Protein AF-A0A9W9SHW9-F1 (afdb_monomer)

Sequence (195 aa):
MNAAASGALESGLKQLRIDHRIGSHELTPIALTAFREVLIHLRCDASWWETARMAAWQLWKNRRESMGAATLNEFLGALADIETTASESLESGLVWDRILAVVDHHLENRRSMPSPIKKTFAIYLQIEFVPTAQSRFHQTLTIITLSASSTIRDSAEYHTLSRDSVLYLANIPFRARSSKPRDGGIISETTPGSH

Structure (mmCIF, N/CA/C/O backbone):
data_AF-A0A9W9SHW9-F1
#
_entry.id   AF-A0A9W9SHW9-F1
#
loop_
_atom_site.group_PDB
_atom_site.id
_atom_site.type_symbol
_atom_site.label_atom_id
_atom_site.label_alt_id
_atom_site.label_comp_id
_atom_site.label_asym_id
_atom_site.label_entity_id
_atom_site.label_seq_id
_atom_site.pdbx_PDB_ins_code
_atom_site.Cartn_x
_atom_site.Cartn_y
_atom_site.Cartn_z
_atom_site.occupancy
_atom_site.B_iso_or_equiv
_atom_site.auth_seq_id
_atom_site.auth_comp_id
_atom_site.auth_asym_id
_atom_site.auth_atom_id
_atom_site.pdbx_PDB_model_num
ATOM 1 N N . MET A 1 1 ? 2.587 4.950 -19.967 1.00 68.06 1 MET A N 1
ATOM 2 C CA . MET A 1 1 ? 1.626 3.929 -19.486 1.00 68.06 1 MET A CA 1
ATOM 3 C C . MET A 1 1 ? 1.127 3.047 -20.624 1.00 68.06 1 MET A C 1
ATOM 5 O O . MET A 1 1 ? 0.494 3.545 -21.549 1.00 68.06 1 MET A O 1
ATOM 9 N N . ASN A 1 2 ? 1.408 1.744 -20.561 1.00 84.31 2 ASN A N 1
ATOM 10 C CA . ASN A 1 2 ? 0.915 0.758 -21.530 1.00 84.31 2 ASN A CA 1
ATOM 11 C C . ASN A 1 2 ? -0.517 0.272 -21.204 1.00 84.31 2 ASN A C 1
ATOM 13 O O . ASN A 1 2 ? -1.056 0.543 -20.128 1.00 84.31 2 ASN A O 1
ATOM 17 N N . ALA A 1 3 ? -1.140 -0.454 -22.141 1.00 83.81 3 ALA A N 1
ATOM 18 C CA . ALA A 1 3 ? -2.525 -0.921 -22.010 1.00 83.81 3 ALA A CA 1
ATOM 19 C C . ALA A 1 3 ? -2.742 -1.858 -20.805 1.00 83.81 3 ALA A C 1
ATOM 21 O O . ALA A 1 3 ? -3.781 -1.785 -20.152 1.00 83.81 3 ALA A O 1
ATOM 22 N N . ALA A 1 4 ? -1.750 -2.691 -20.473 1.00 83.31 4 ALA A N 1
ATOM 23 C CA . ALA A 1 4 ? -1.826 -3.618 -19.345 1.00 83.31 4 ALA A CA 1
ATOM 24 C C . ALA A 1 4 ? -1.803 -2.885 -17.990 1.00 83.31 4 ALA A C 1
ATOM 26 O O . ALA A 1 4 ? -2.664 -3.127 -17.147 1.00 83.31 4 ALA A O 1
ATOM 27 N N . ALA A 1 5 ? -0.903 -1.912 -17.814 1.00 82.06 5 ALA A N 1
ATOM 28 C CA . ALA A 1 5 ? -0.856 -1.049 -16.633 1.00 82.06 5 ALA A CA 1
ATOM 29 C C . ALA A 1 5 ? -2.144 -0.222 -16.478 1.00 82.06 5 ALA A C 1
ATOM 31 O O . ALA A 1 5 ? -2.652 -0.062 -15.369 1.00 82.06 5 ALA A O 1
ATOM 32 N N . SER A 1 6 ? -2.716 0.254 -17.591 1.00 83.50 6 SER A N 1
ATOM 33 C CA . SER A 1 6 ? -4.008 0.948 -17.583 1.00 83.50 6 SER A CA 1
ATOM 34 C C . SER A 1 6 ? -5.154 0.042 -17.138 1.00 83.50 6 SER A C 1
ATOM 36 O O . SER A 1 6 ? -5.970 0.458 -16.317 1.00 83.50 6 SER A O 1
ATOM 38 N N . GLY A 1 7 ? -5.199 -1.198 -17.633 1.00 86.50 7 GLY A N 1
ATOM 39 C CA . GLY A 1 7 ? -6.197 -2.185 -17.220 1.00 86.50 7 GLY A CA 1
ATOM 40 C C . GLY A 1 7 ? -6.080 -2.553 -15.739 1.00 86.50 7 GLY A C 1
ATOM 41 O O . GLY A 1 7 ? -7.094 -2.624 -15.041 1.00 86.50 7 GLY A O 1
ATOM 42 N N . ALA A 1 8 ? -4.853 -2.712 -15.234 1.00 86.56 8 ALA A N 1
ATOM 43 C CA . ALA A 1 8 ? -4.591 -2.958 -13.817 1.00 86.56 8 ALA A CA 1
ATOM 44 C C . ALA A 1 8 ? -5.070 -1.790 -12.937 1.00 86.56 8 ALA A C 1
ATOM 46 O O . ALA A 1 8 ? -5.778 -2.008 -11.951 1.00 86.56 8 ALA A O 1
ATOM 47 N N . LEU A 1 9 ? -4.770 -0.546 -13.333 1.00 86.12 9 LEU A N 1
ATOM 48 C CA . LEU A 1 9 ? -5.226 0.650 -12.623 1.00 86.12 9 LEU A CA 1
ATOM 49 C C . LEU A 1 9 ? -6.757 0.756 -12.618 1.00 86.12 9 LEU A C 1
ATOM 51 O O . LEU A 1 9 ? -7.355 1.007 -11.572 1.00 86.12 9 LEU A O 1
ATOM 55 N N . GLU A 1 10 ? -7.406 0.538 -13.763 1.00 86.56 10 GLU A N 1
ATOM 56 C CA . GLU A 1 10 ? -8.865 0.600 -13.873 1.00 86.56 10 GLU A CA 1
ATOM 57 C C . GLU A 1 10 ? -9.548 -0.482 -13.022 1.00 86.56 10 GLU A C 1
ATOM 59 O O . GLU A 1 10 ? -10.530 -0.204 -12.329 1.00 86.56 10 GLU A O 1
ATOM 64 N N . SER A 1 11 ? -9.012 -1.706 -13.030 1.00 85.62 11 SER A N 1
ATOM 65 C CA . SER A 1 11 ? -9.482 -2.805 -12.180 1.00 85.62 11 SER A CA 1
ATOM 66 C C . SER A 1 11 ? -9.345 -2.460 -10.697 1.00 85.62 11 SER A C 1
ATOM 68 O O . SER A 1 11 ? -10.313 -2.577 -9.940 1.00 85.62 11 SER A O 1
ATOM 70 N N . GLY A 1 12 ? -8.183 -1.932 -10.299 1.00 82.75 12 GLY A N 1
ATOM 71 C CA . GLY A 1 12 ? -7.937 -1.431 -8.953 1.00 82.75 12 GLY A CA 1
ATOM 72 C C . GLY A 1 12 ? -8.978 -0.398 -8.541 1.00 82.75 12 GLY A C 1
ATOM 73 O O . GLY A 1 12 ? -9.685 -0.595 -7.557 1.00 82.75 12 GLY A O 1
ATOM 74 N N . LEU A 1 13 ? -9.158 0.658 -9.339 1.00 84.06 13 LEU A N 1
ATOM 75 C CA . LEU A 1 13 ? -10.141 1.717 -9.089 1.00 84.06 13 LEU A CA 1
ATOM 76 C C . LEU A 1 13 ? -11.583 1.191 -9.001 1.00 84.06 13 LEU A C 1
ATOM 78 O O . LEU A 1 13 ? -12.363 1.677 -8.181 1.00 84.06 13 LEU A O 1
ATOM 82 N N . LYS A 1 14 ? -11.950 0.178 -9.795 1.00 83.50 14 LYS A N 1
ATOM 83 C CA . LYS A 1 14 ? -13.255 -0.490 -9.678 1.00 83.50 14 LYS A CA 1
ATOM 84 C C . LYS A 1 14 ? -13.398 -1.195 -8.331 1.00 83.50 14 LYS A C 1
ATOM 86 O O . LYS A 1 14 ? -14.395 -0.958 -7.651 1.00 83.50 14 LYS A O 1
ATOM 91 N N . GLN A 1 15 ? -12.406 -1.977 -7.901 1.00 78.81 15 GLN A N 1
ATOM 92 C CA . GLN A 1 15 ? -12.412 -2.604 -6.570 1.00 78.81 15 GLN A CA 1
ATOM 93 C C . GLN A 1 15 ? -12.486 -1.554 -5.458 1.00 78.81 15 GLN A C 1
ATOM 95 O O . GLN A 1 15 ? -13.228 -1.710 -4.491 1.00 78.81 15 GLN A O 1
ATOM 100 N N . LEU A 1 16 ? -11.787 -0.430 -5.638 1.00 75.62 16 LEU A N 1
ATOM 101 C CA . LEU A 1 16 ? -11.809 0.690 -4.707 1.00 75.62 16 LEU A CA 1
ATOM 102 C C . LEU A 1 16 ? -13.188 1.351 -4.572 1.00 75.62 16 LEU A C 1
ATOM 104 O O . LEU A 1 16 ? -13.468 1.942 -3.528 1.00 75.62 16 LEU A O 1
ATOM 108 N N . ARG A 1 17 ? -14.024 1.262 -5.611 1.00 74.00 17 ARG A N 1
ATOM 109 C CA . ARG A 1 17 ? -15.348 1.892 -5.696 1.00 74.00 17 ARG A CA 1
ATOM 110 C C . ARG A 1 17 ? -16.485 0.986 -5.221 1.00 74.00 17 ARG A C 1
ATOM 112 O O . ARG A 1 17 ? -17.530 1.499 -4.824 1.00 74.00 17 ARG A O 1
ATOM 119 N N . ILE A 1 18 ? -16.302 -0.334 -5.288 1.00 61.94 18 ILE A N 1
ATOM 120 C CA . ILE A 1 18 ? -17.380 -1.307 -5.056 1.00 61.94 18 ILE A CA 1
ATOM 121 C C . ILE A 1 18 ? -17.793 -1.398 -3.584 1.00 61.94 18 ILE A C 1
ATOM 123 O O . ILE A 1 18 ? -18.940 -1.754 -3.324 1.00 61.94 18 ILE A O 1
ATOM 127 N N . ASP A 1 19 ? -16.967 -0.979 -2.622 1.00 53.12 19 ASP A N 1
ATOM 128 C CA . ASP A 1 19 ? -17.304 -1.219 -1.221 1.00 53.12 19 ASP A CA 1
ATOM 129 C C . ASP A 1 19 ? -17.604 0.037 -0.392 1.00 53.12 19 ASP A C 1
ATOM 131 O O . ASP A 1 19 ? -16.729 0.790 0.031 1.00 53.12 19 ASP A O 1
ATOM 135 N N . HIS A 1 20 ? -18.898 0.252 -0.144 1.00 52.66 20 HIS A N 1
ATOM 136 C CA . HIS A 1 20 ? -19.413 1.280 0.764 1.00 52.66 20 HIS A CA 1
ATOM 137 C C . HIS A 1 20 ? -19.342 0.862 2.246 1.00 52.66 20 HIS A C 1
ATOM 139 O O . HIS A 1 20 ? -19.686 1.675 3.109 1.00 52.66 20 HIS A O 1
ATOM 145 N N . ARG A 1 21 ? -18.933 -0.381 2.547 1.00 51.16 21 ARG A N 1
ATOM 146 C CA . ARG A 1 21 ? -18.935 -0.965 3.900 1.00 51.16 21 ARG A CA 1
ATOM 147 C C . ARG A 1 21 ? -17.536 -1.225 4.470 1.00 51.16 21 ARG A C 1
ATOM 149 O O . ARG A 1 21 ? -17.433 -1.470 5.669 1.00 51.16 21 ARG A O 1
ATOM 156 N N . ILE A 1 22 ? -16.490 -1.149 3.648 1.00 56.88 22 ILE A N 1
ATOM 157 C CA . ILE A 1 22 ? -15.099 -1.418 4.035 1.00 56.88 22 ILE A CA 1
ATOM 158 C C . ILE A 1 22 ? -14.440 -0.153 4.614 1.00 56.88 22 ILE A C 1
ATOM 160 O O . ILE A 1 22 ? -14.427 0.911 3.990 1.00 56.88 22 ILE A O 1
ATOM 164 N N . GLY A 1 23 ? -13.899 -0.261 5.831 1.00 57.91 23 GLY A N 1
ATOM 165 C CA . GLY A 1 23 ? -13.202 0.827 6.527 1.00 57.91 23 GLY A CA 1
ATOM 166 C C . GLY A 1 23 ? -11.804 1.124 5.962 1.00 57.91 23 GLY A C 1
ATOM 167 O O . GLY A 1 23 ? -11.213 0.317 5.249 1.00 57.91 23 GLY A O 1
ATOM 168 N N . SER A 1 24 ? -11.226 2.276 6.322 1.00 56.88 24 SER A N 1
ATOM 169 C CA . SER A 1 24 ? -9.921 2.770 5.825 1.00 56.88 24 SER A CA 1
ATOM 170 C C . SER A 1 24 ? -8.759 1.769 5.940 1.00 56.88 24 SER A C 1
ATOM 172 O O . SER A 1 24 ? -7.854 1.757 5.097 1.00 56.88 24 SER A O 1
ATOM 174 N N . HIS A 1 25 ? -8.796 0.911 6.961 1.00 58.97 25 HIS A N 1
ATOM 175 C CA . HIS A 1 25 ? -7.763 -0.085 7.234 1.00 58.97 25 HIS A CA 1
ATOM 176 C C . HIS A 1 25 ? -7.747 -1.241 6.225 1.00 58.97 25 HIS A C 1
ATOM 178 O O . HIS A 1 25 ? -6.691 -1.798 5.941 1.00 58.97 25 HIS A O 1
ATOM 184 N N . GLU A 1 26 ? -8.902 -1.582 5.665 1.00 67.81 26 GLU A N 1
ATOM 185 C CA . GLU A 1 26 ? -9.055 -2.641 4.665 1.00 67.81 26 GLU A CA 1
ATOM 186 C C . GLU A 1 26 ? -8.880 -2.077 3.240 1.00 67.81 26 GLU A C 1
ATOM 188 O O . GLU A 1 26 ? -8.429 -2.772 2.334 1.00 67.81 26 GLU A O 1
ATOM 193 N N . LEU A 1 27 ? -9.125 -0.775 3.050 1.00 74.62 27 LEU A N 1
ATOM 194 C CA . LEU A 1 27 ? -8.934 -0.086 1.770 1.00 74.62 27 LEU A CA 1
ATOM 195 C C . LEU A 1 27 ? -7.458 0.143 1.409 1.00 74.62 27 LEU A C 1
ATOM 197 O O . LEU A 1 27 ? -7.105 0.122 0.228 1.00 74.62 27 LEU A O 1
ATOM 201 N N . THR A 1 28 ? -6.592 0.385 2.391 1.00 79.25 28 THR A N 1
ATOM 202 C CA . THR A 1 28 ? -5.165 0.652 2.128 1.00 79.25 28 THR A CA 1
ATOM 203 C C . THR A 1 28 ? -4.453 -0.568 1.516 1.00 79.25 28 THR A C 1
ATOM 205 O O . THR A 1 28 ? -3.833 -0.399 0.466 1.00 79.25 28 THR A O 1
ATOM 208 N N . PRO A 1 29 ? -4.611 -1.800 2.046 1.00 83.00 29 PRO A N 1
ATOM 209 C CA . PRO A 1 29 ? -4.082 -3.005 1.409 1.00 83.00 29 PRO A CA 1
ATOM 210 C C . PRO A 1 29 ? -4.589 -3.212 -0.022 1.00 83.00 29 PRO A C 1
ATOM 212 O O . PRO A 1 29 ? -3.794 -3.504 -0.903 1.00 83.00 29 PRO A O 1
ATOM 215 N N . ILE A 1 30 ? -5.883 -2.993 -0.285 1.00 83.19 30 ILE A N 1
ATOM 216 C CA . ILE A 1 30 ? -6.447 -3.133 -1.641 1.00 83.19 30 ILE A CA 1
ATOM 217 C C . ILE A 1 30 ? -5.796 -2.127 -2.607 1.00 83.19 30 ILE A C 1
ATOM 219 O O . ILE A 1 30 ? -5.462 -2.474 -3.738 1.00 83.19 30 ILE A O 1
ATOM 223 N N . ALA A 1 31 ? -5.579 -0.883 -2.164 1.00 86.06 31 ALA A N 1
ATOM 224 C CA . ALA A 1 31 ? -4.931 0.139 -2.984 1.00 86.06 31 ALA A CA 1
ATOM 225 C C . ALA A 1 31 ? -3.461 -0.199 -3.281 1.00 86.06 31 ALA A C 1
ATOM 227 O O . ALA A 1 31 ? -3.026 -0.050 -4.420 1.00 86.06 31 ALA A O 1
ATOM 228 N N . LEU A 1 32 ? -2.711 -0.689 -2.291 1.00 88.06 32 LEU A N 1
ATOM 229 C CA . LEU A 1 32 ? -1.329 -1.130 -2.486 1.00 88.06 32 LEU A CA 1
ATOM 230 C C . LEU A 1 32 ? -1.233 -2.372 -3.384 1.00 88.06 32 LEU A C 1
ATOM 232 O O . LEU A 1 32 ? -0.339 -2.445 -4.221 1.00 88.06 32 LEU A O 1
ATOM 236 N N . THR A 1 33 ? -2.168 -3.321 -3.274 1.00 89.94 33 THR A N 1
ATOM 237 C CA . THR A 1 33 ? -2.235 -4.473 -4.187 1.00 89.94 33 THR A CA 1
ATOM 238 C C . THR A 1 33 ? -2.488 -4.011 -5.621 1.00 89.94 33 THR A C 1
ATOM 240 O O . THR A 1 33 ? -1.760 -4.408 -6.521 1.00 89.94 33 THR A O 1
ATOM 243 N N . ALA A 1 34 ? -3.444 -3.104 -5.842 1.00 89.62 34 ALA A N 1
ATOM 244 C CA . ALA A 1 34 ? -3.670 -2.524 -7.166 1.00 89.62 34 ALA A CA 1
ATOM 245 C C . ALA A 1 34 ? -2.431 -1.787 -7.704 1.00 89.62 34 ALA A C 1
ATOM 247 O O . ALA A 1 34 ? -2.106 -1.894 -8.883 1.00 89.62 34 ALA A O 1
ATOM 248 N N . PHE A 1 35 ? -1.719 -1.060 -6.840 1.00 91.75 35 PHE A N 1
ATOM 249 C CA . PHE A 1 35 ? -0.483 -0.376 -7.210 1.00 91.75 35 PHE A CA 1
ATOM 250 C C . PHE A 1 35 ? 0.626 -1.353 -7.620 1.00 91.75 35 PHE A C 1
ATOM 252 O O . PHE A 1 35 ? 1.284 -1.140 -8.637 1.00 91.75 35 PHE A O 1
ATOM 259 N N . ARG A 1 36 ? 0.785 -2.459 -6.886 1.00 93.00 36 ARG A N 1
ATOM 260 C CA . ARG A 1 36 ? 1.717 -3.541 -7.224 1.00 93.00 36 ARG A CA 1
ATOM 261 C C . ARG A 1 36 ? 1.434 -4.132 -8.607 1.00 93.00 36 ARG A C 1
ATOM 263 O O . ARG A 1 36 ? 2.361 -4.295 -9.394 1.00 93.00 36 ARG A O 1
ATOM 270 N N . GLU A 1 37 ? 0.168 -4.393 -8.927 1.00 90.75 37 GLU A N 1
ATOM 271 C CA . GLU A 1 37 ? -0.228 -4.910 -10.246 1.00 90.75 37 GLU A CA 1
ATOM 272 C C . GLU A 1 37 ? 0.097 -3.924 -11.376 1.00 90.75 37 GLU A C 1
ATOM 274 O O . GLU A 1 37 ? 0.575 -4.319 -12.439 1.00 90.75 37 GLU A O 1
ATOM 279 N N . VAL A 1 38 ? -0.085 -2.621 -11.141 1.00 91.06 38 VAL A N 1
ATOM 280 C CA . VAL A 1 38 ? 0.343 -1.590 -12.097 1.00 91.06 38 VAL A CA 1
ATOM 281 C C . VAL A 1 38 ? 1.857 -1.651 -12.307 1.00 91.06 38 VAL A C 1
ATOM 283 O O . VAL A 1 38 ? 2.310 -1.665 -13.451 1.00 91.06 38 VAL A O 1
ATOM 286 N N . LEU A 1 39 ? 2.637 -1.729 -11.227 1.00 90.56 39 LEU A N 1
ATOM 287 C CA . LEU A 1 39 ? 4.098 -1.760 -11.279 1.00 90.56 39 LEU A CA 1
ATOM 288 C C . LEU A 1 39 ? 4.643 -2.939 -12.102 1.00 90.56 39 LEU A C 1
ATOM 290 O O . LEU A 1 39 ? 5.532 -2.726 -12.924 1.00 90.56 39 LEU A O 1
ATOM 294 N N . ILE A 1 40 ? 4.065 -4.140 -11.981 1.00 90.81 40 ILE A N 1
ATOM 295 C CA . ILE A 1 40 ? 4.456 -5.321 -12.781 1.00 90.81 40 ILE A CA 1
ATOM 296 C C . ILE A 1 40 ? 4.455 -5.006 -14.284 1.00 90.81 40 ILE A C 1
ATOM 298 O O . ILE A 1 40 ? 5.338 -5.440 -15.028 1.00 90.81 40 ILE A O 1
ATOM 302 N N . HIS A 1 41 ? 3.491 -4.208 -14.738 1.00 89.31 41 HIS A N 1
ATOM 303 C CA . HIS A 1 41 ? 3.357 -3.836 -16.141 1.00 89.31 41 HIS A CA 1
ATOM 304 C C . HIS A 1 41 ? 4.209 -2.631 -16.552 1.00 89.31 41 HIS A C 1
ATOM 306 O O . HIS A 1 41 ? 4.342 -2.380 -17.749 1.00 89.31 41 HIS A O 1
ATOM 312 N N . LEU A 1 42 ? 4.815 -1.898 -15.616 1.00 87.88 42 LEU A N 1
ATOM 313 C CA . LEU A 1 42 ? 5.632 -0.717 -15.912 1.00 87.88 42 LEU A CA 1
ATOM 314 C C . LEU A 1 42 ? 7.118 -1.025 -16.122 1.00 87.88 42 LEU A C 1
ATOM 316 O O . LEU A 1 42 ? 7.871 -0.119 -16.464 1.00 87.88 42 LEU A O 1
ATOM 320 N N . ARG A 1 43 ? 7.555 -2.285 -15.995 1.00 83.56 43 ARG A N 1
ATOM 321 C CA . ARG A 1 43 ? 8.979 -2.659 -16.070 1.00 83.56 43 ARG A CA 1
ATOM 322 C C . ARG A 1 43 ? 9.722 -2.191 -17.323 1.00 83.56 43 ARG A C 1
ATOM 324 O O . ARG A 1 43 ? 10.911 -1.897 -17.249 1.00 83.56 43 ARG A O 1
ATOM 331 N N . CYS A 1 44 ? 9.030 -2.126 -18.454 1.00 81.25 44 CYS A N 1
ATOM 332 C CA . CYS A 1 44 ? 9.601 -1.718 -19.737 1.00 81.25 44 CYS A CA 1
ATOM 333 C C . CYS A 1 44 ? 9.217 -0.284 -20.144 1.00 81.25 44 CYS A C 1
ATOM 335 O O . CYS A 1 44 ? 9.488 0.112 -21.275 1.00 81.25 44 CYS A O 1
ATOM 337 N N . ASP A 1 45 ? 8.551 0.479 -19.271 1.00 83.12 45 ASP A N 1
ATOM 338 C CA . ASP A 1 45 ? 8.150 1.857 -19.557 1.00 83.12 45 ASP A CA 1
ATOM 339 C C . ASP A 1 45 ? 9.330 2.811 -19.287 1.0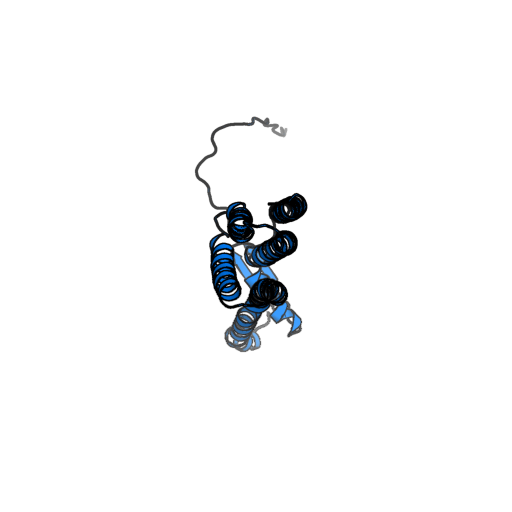0 83.12 45 ASP A C 1
ATOM 341 O O . ASP A 1 45 ? 9.909 2.818 -18.202 1.00 83.12 45 ASP A O 1
ATOM 345 N N . ALA A 1 46 ? 9.703 3.630 -20.272 1.00 83.12 46 ALA A N 1
ATOM 346 C CA . ALA A 1 46 ? 10.785 4.605 -20.121 1.00 83.12 46 ALA A CA 1
ATOM 347 C C . ALA A 1 46 ? 10.453 5.682 -19.072 1.00 83.12 46 ALA A C 1
ATOM 349 O O . ALA A 1 46 ? 11.355 6.213 -18.428 1.00 83.12 46 ALA A O 1
ATOM 350 N N . SER A 1 47 ? 9.164 5.971 -18.863 1.00 87.31 47 SER A N 1
ATOM 351 C CA . SER A 1 47 ? 8.667 6.887 -17.833 1.00 87.31 47 SER A CA 1
ATOM 352 C C . SER A 1 47 ? 7.950 6.141 -16.704 1.00 87.31 47 SER A C 1
ATOM 354 O O . SER A 1 47 ? 7.000 6.654 -16.099 1.00 87.31 47 SER A O 1
ATOM 356 N N . TRP A 1 48 ? 8.402 4.919 -16.390 1.00 89.69 48 TRP A N 1
ATOM 357 C CA . TRP A 1 48 ? 7.794 4.068 -15.363 1.00 89.69 48 TRP A CA 1
ATOM 358 C C . TRP A 1 48 ? 7.643 4.781 -14.016 1.00 89.69 48 TRP A C 1
ATOM 360 O O . TRP A 1 48 ? 6.606 4.633 -13.378 1.00 89.69 48 TRP A O 1
ATOM 370 N N . TRP A 1 49 ? 8.623 5.594 -13.603 1.00 91.88 49 TRP A N 1
ATOM 371 C CA . TRP A 1 49 ? 8.589 6.264 -12.300 1.00 91.88 49 TRP A CA 1
ATOM 372 C C . TRP A 1 49 ? 7.549 7.385 -12.232 1.00 91.88 49 TRP A C 1
ATOM 374 O O . TRP A 1 49 ? 6.807 7.517 -11.259 1.00 91.88 49 TR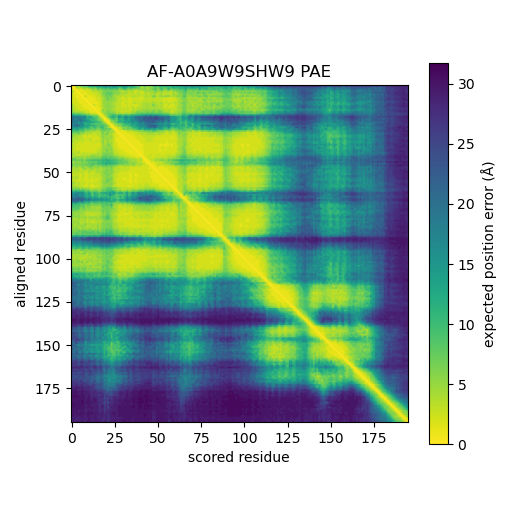P A O 1
ATOM 384 N N . GLU A 1 50 ? 7.434 8.181 -13.294 1.00 90.94 50 GLU A N 1
ATOM 385 C CA . GLU A 1 50 ? 6.371 9.179 -13.414 1.00 90.94 50 GLU A CA 1
ATOM 386 C C . GLU A 1 50 ? 4.995 8.506 -13.455 1.00 90.94 50 GLU A C 1
ATOM 388 O O . GLU A 1 50 ? 4.085 8.895 -12.720 1.00 90.94 50 GLU A O 1
ATOM 393 N N . THR A 1 51 ? 4.872 7.437 -14.242 1.00 90.12 51 THR A N 1
ATOM 394 C CA . THR A 1 51 ? 3.631 6.670 -14.365 1.00 90.12 51 THR A CA 1
ATOM 395 C C . THR A 1 51 ? 3.235 6.010 -13.039 1.00 90.12 51 THR A C 1
ATOM 397 O O . THR A 1 51 ? 2.061 6.032 -12.675 1.00 90.12 51 THR A O 1
ATOM 400 N N . ALA A 1 52 ? 4.196 5.488 -12.273 1.00 91.25 52 ALA A N 1
ATOM 401 C CA . ALA A 1 52 ? 3.968 4.915 -10.950 1.00 91.25 52 ALA A CA 1
ATOM 402 C C . ALA A 1 52 ? 3.461 5.971 -9.957 1.00 91.25 52 ALA A C 1
ATOM 404 O O . ALA A 1 52 ? 2.433 5.765 -9.312 1.00 91.25 52 ALA A O 1
ATOM 405 N N . ARG A 1 53 ? 4.107 7.143 -9.879 1.00 93.12 53 ARG A N 1
ATOM 406 C CA . ARG A 1 53 ? 3.642 8.246 -9.016 1.00 93.12 53 ARG A CA 1
ATOM 407 C C . ARG A 1 53 ? 2.233 8.708 -9.390 1.00 93.12 53 ARG A C 1
ATOM 409 O O . ARG A 1 53 ? 1.408 8.935 -8.506 1.00 93.12 53 ARG A O 1
ATOM 416 N N . MET A 1 54 ? 1.927 8.782 -10.685 1.00 90.19 54 MET A N 1
ATOM 417 C CA . MET A 1 54 ? 0.582 9.105 -11.165 1.00 90.19 54 MET A CA 1
ATOM 418 C C . MET A 1 54 ? -0.443 8.027 -10.800 1.00 90.19 54 MET A C 1
ATOM 420 O O . MET A 1 54 ? -1.538 8.360 -10.351 1.00 90.19 54 MET A O 1
ATOM 424 N N . ALA A 1 55 ? -0.103 6.746 -10.935 1.00 89.75 55 ALA A N 1
ATOM 425 C CA . ALA A 1 55 ? -0.978 5.648 -10.533 1.00 89.75 55 ALA A CA 1
ATOM 426 C C . ALA A 1 55 ? -1.253 5.665 -9.021 1.00 89.75 55 ALA A C 1
ATOM 428 O O . ALA A 1 55 ? -2.410 5.579 -8.610 1.00 89.75 55 ALA A O 1
ATOM 429 N N . ALA A 1 56 ? -0.219 5.861 -8.197 1.00 89.88 56 ALA A N 1
ATOM 430 C CA . ALA A 1 56 ? -0.365 6.034 -6.754 1.00 89.88 56 ALA A CA 1
ATOM 431 C C . ALA A 1 56 ? -1.283 7.223 -6.432 1.00 89.88 56 ALA A C 1
ATOM 433 O O . ALA A 1 56 ? -2.213 7.087 -5.633 1.00 89.88 56 ALA A O 1
ATOM 434 N N . TRP A 1 57 ? -1.087 8.362 -7.113 1.00 88.25 57 TRP A N 1
ATOM 435 C CA . TRP A 1 57 ? -1.945 9.541 -6.981 1.00 88.25 57 TRP A CA 1
ATOM 436 C C . TRP A 1 57 ? -3.414 9.230 -7.274 1.00 88.25 57 TRP A C 1
ATOM 438 O O . TRP A 1 57 ? -4.281 9.525 -6.454 1.00 88.25 57 TRP A O 1
ATOM 448 N N . GLN A 1 58 ? -3.694 8.574 -8.402 1.00 87.56 58 GLN A N 1
ATOM 449 C CA . GLN A 1 58 ? -5.049 8.181 -8.796 1.00 87.56 58 GLN A CA 1
ATOM 450 C C . GLN A 1 58 ? -5.688 7.224 -7.782 1.00 87.56 58 GLN A C 1
ATOM 452 O O . GLN A 1 58 ? -6.866 7.367 -7.450 1.00 87.56 58 GLN A O 1
ATOM 457 N N . LEU A 1 59 ? -4.930 6.257 -7.262 1.00 86.38 59 LEU A N 1
ATOM 458 C CA . LEU A 1 59 ? -5.441 5.271 -6.310 1.00 86.38 59 LEU A CA 1
ATOM 459 C C . LEU A 1 59 ? -5.809 5.896 -4.960 1.00 86.38 59 LEU A C 1
ATOM 461 O O . LEU A 1 59 ? -6.829 5.517 -4.381 1.00 86.38 59 LEU A O 1
ATOM 465 N N . TRP A 1 60 ? -5.032 6.862 -4.458 1.00 80.12 60 TRP A N 1
ATOM 466 C CA . TRP A 1 60 ? -5.356 7.512 -3.183 1.00 80.12 60 TRP A CA 1
ATOM 467 C C . TRP A 1 60 ? -6.382 8.642 -3.335 1.00 80.12 60 TRP A C 1
ATOM 469 O O . TRP A 1 60 ? -7.248 8.782 -2.471 1.00 80.12 60 TRP A O 1
ATOM 479 N N . LYS A 1 61 ? -6.338 9.430 -4.422 1.00 78.19 61 LYS A N 1
ATOM 480 C CA . LYS A 1 61 ? -7.263 10.559 -4.628 1.00 78.19 61 LYS A CA 1
ATOM 481 C C . LYS A 1 61 ? -8.695 10.135 -4.903 1.00 78.19 61 LYS A C 1
ATOM 483 O O . LYS A 1 61 ? -9.609 10.835 -4.486 1.00 78.19 61 LYS A O 1
ATOM 488 N N . ASN A 1 62 ? -8.908 8.989 -5.546 1.00 70.06 62 ASN A N 1
ATOM 489 C CA . ASN A 1 62 ? -10.253 8.483 -5.836 1.00 70.06 62 ASN A CA 1
ATOM 490 C C . ASN A 1 62 ? -10.930 7.810 -4.616 1.00 70.06 62 ASN A C 1
ATOM 492 O O . ASN A 1 62 ? -11.919 7.090 -4.758 1.00 70.06 62 ASN A O 1
ATOM 496 N N . ARG A 1 63 ? -10.411 8.043 -3.401 1.00 65.81 63 ARG A N 1
ATOM 497 C CA . ARG A 1 63 ? -10.994 7.616 -2.119 1.00 65.81 63 ARG A CA 1
ATOM 498 C C . ARG A 1 63 ? -11.825 8.731 -1.477 1.00 65.81 63 ARG A C 1
ATOM 500 O O . ARG A 1 63 ? -11.651 9.909 -1.762 1.00 65.81 63 ARG A O 1
ATOM 507 N N . ARG A 1 64 ? -12.700 8.360 -0.532 1.00 63.34 64 ARG A N 1
ATOM 508 C CA . ARG A 1 64 ? -13.380 9.321 0.358 1.00 63.34 64 ARG A CA 1
ATOM 509 C C . ARG A 1 64 ? -12.328 10.072 1.188 1.00 63.34 64 ARG A C 1
ATOM 511 O O . ARG A 1 64 ? -11.578 9.430 1.921 1.00 63.34 64 ARG A O 1
ATOM 518 N N . GLU A 1 65 ? -12.299 11.405 1.106 1.00 58.00 65 GLU A N 1
ATOM 519 C CA . GLU A 1 65 ? -11.294 12.265 1.766 1.00 58.00 65 GLU A CA 1
ATOM 520 C C . GLU A 1 65 ? -11.115 11.964 3.263 1.00 58.00 65 GLU A C 1
ATOM 522 O O . GLU A 1 65 ? -9.992 11.959 3.763 1.00 58.00 65 GLU A O 1
ATOM 527 N N . SER A 1 66 ? -12.197 11.606 3.965 1.00 47.75 66 SER A N 1
ATOM 528 C CA . SER A 1 66 ? -12.196 11.289 5.402 1.00 47.75 66 SER A CA 1
ATOM 529 C C . SER A 1 66 ? -11.400 10.032 5.787 1.00 47.75 66 SER A C 1
ATOM 531 O O . SER A 1 66 ? -11.238 9.747 6.969 1.00 47.75 66 SER A O 1
ATOM 533 N N . MET A 1 67 ? -10.926 9.257 4.808 1.00 55.50 67 MET A N 1
ATOM 534 C CA . MET A 1 67 ? -10.115 8.048 4.989 1.00 55.50 67 MET A CA 1
ATOM 535 C C . MET A 1 67 ? -8.755 8.138 4.274 1.00 55.50 67 MET A C 1
ATOM 537 O O . MET A 1 67 ? -7.988 7.177 4.301 1.00 55.50 67 MET A O 1
ATOM 541 N N . GLY A 1 68 ? -8.447 9.280 3.644 1.00 63.66 68 GLY A N 1
ATOM 542 C CA . GLY A 1 68 ? -7.308 9.443 2.738 1.00 63.66 68 GLY A CA 1
ATOM 543 C C . GLY A 1 68 ? -5.941 9.557 3.415 1.00 63.66 68 GLY A C 1
ATOM 544 O O . GLY A 1 68 ? -4.947 9.200 2.798 1.00 63.66 68 GLY A O 1
ATOM 545 N N . ALA A 1 69 ? -5.866 9.997 4.676 1.0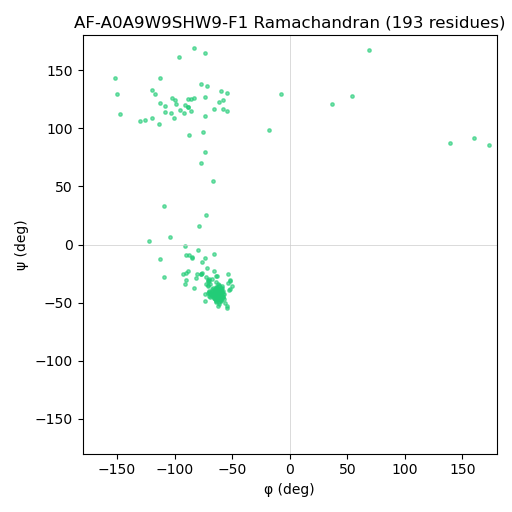0 69.88 69 ALA A N 1
ATOM 546 C CA . ALA A 1 69 ? -4.585 10.281 5.336 1.00 69.88 69 ALA A CA 1
ATOM 547 C C . ALA A 1 69 ? -3.727 9.025 5.583 1.00 69.88 69 ALA A C 1
ATOM 549 O O . ALA A 1 69 ? -2.524 9.043 5.344 1.00 69.88 69 ALA A O 1
ATOM 550 N N . ALA A 1 70 ? -4.339 7.917 6.018 1.00 72.12 70 ALA A N 1
ATOM 551 C CA . ALA A 1 70 ? -3.613 6.666 6.258 1.00 72.12 70 ALA A CA 1
ATOM 552 C C . ALA A 1 70 ? -3.087 6.055 4.950 1.00 72.12 70 ALA A C 1
ATOM 554 O O . ALA A 1 70 ? -1.927 5.663 4.873 1.00 72.12 70 ALA A O 1
ATOM 555 N N . THR A 1 71 ? -3.925 6.028 3.910 1.00 76.31 71 THR A N 1
ATOM 556 C CA . THR A 1 71 ? -3.539 5.548 2.579 1.00 76.31 71 THR A CA 1
ATOM 557 C C . THR A 1 71 ? -2.481 6.451 1.938 1.00 76.31 71 THR A C 1
ATOM 559 O O . THR A 1 71 ? -1.532 5.943 1.354 1.00 76.31 71 THR A O 1
ATOM 562 N N . LEU A 1 72 ? -2.600 7.777 2.080 1.00 82.50 72 LEU A N 1
ATOM 563 C CA . LEU A 1 72 ? -1.610 8.734 1.580 1.00 82.50 72 LEU A CA 1
ATOM 564 C C . LEU A 1 72 ? -0.248 8.531 2.247 1.00 82.50 72 LEU A C 1
ATOM 566 O O . LEU A 1 72 ? 0.746 8.415 1.541 1.00 82.50 72 LEU A O 1
ATOM 570 N N . ASN A 1 73 ? -0.203 8.445 3.579 1.00 81.88 73 ASN A N 1
ATOM 571 C CA . ASN A 1 73 ? 1.049 8.213 4.302 1.00 81.88 73 ASN A CA 1
ATOM 572 C C . ASN A 1 73 ? 1.719 6.905 3.872 1.00 81.88 73 ASN A C 1
ATOM 574 O O . ASN A 1 73 ? 2.938 6.856 3.749 1.00 81.88 73 ASN A O 1
ATOM 578 N N . GLU A 1 74 ? 0.926 5.869 3.599 1.00 84.69 74 GLU A N 1
ATOM 579 C CA . GLU A 1 74 ? 1.455 4.601 3.106 1.00 84.69 74 GLU A CA 1
ATOM 580 C C . GLU A 1 74 ? 2.077 4.729 1.715 1.00 84.69 74 GLU A C 1
ATOM 582 O O . GLU A 1 74 ? 3.187 4.257 1.490 1.00 84.69 74 GLU A O 1
ATOM 587 N N . PHE A 1 75 ? 1.395 5.410 0.791 1.00 88.50 75 PHE A N 1
ATOM 588 C CA . PHE A 1 75 ? 1.943 5.665 -0.538 1.00 88.50 75 PHE A CA 1
ATOM 589 C C . PHE A 1 75 ? 3.184 6.555 -0.494 1.00 88.50 75 PHE A C 1
ATOM 591 O O . PHE A 1 75 ? 4.106 6.320 -1.264 1.00 88.50 75 PHE A O 1
ATOM 598 N N . LEU A 1 76 ? 3.235 7.551 0.394 1.00 88.19 76 LEU A N 1
ATOM 599 C CA . LEU A 1 76 ? 4.421 8.394 0.556 1.00 88.19 76 LEU A CA 1
ATOM 600 C C . LEU A 1 76 ? 5.628 7.579 1.036 1.00 88.19 76 LEU A C 1
ATOM 602 O O . LEU A 1 76 ? 6.707 7.741 0.474 1.00 88.19 76 LEU A O 1
ATOM 606 N N . GLY A 1 77 ? 5.439 6.684 2.012 1.00 86.69 77 GLY A N 1
ATOM 607 C CA . GLY A 1 77 ? 6.493 5.774 2.472 1.00 86.69 77 GLY A CA 1
ATOM 608 C C . GLY A 1 77 ? 6.951 4.822 1.367 1.00 86.69 77 GLY A C 1
ATOM 609 O O . GLY A 1 77 ? 8.124 4.813 1.011 1.00 86.69 77 GLY A O 1
ATOM 610 N N . ALA A 1 78 ? 6.007 4.115 0.740 1.00 88.38 78 ALA A N 1
ATOM 611 C CA . ALA A 1 78 ? 6.322 3.162 -0.321 1.00 88.38 78 ALA A CA 1
ATOM 612 C C . ALA A 1 78 ? 7.027 3.821 -1.515 1.00 88.38 78 ALA A C 1
ATOM 614 O O . ALA A 1 78 ? 7.967 3.257 -2.062 1.00 88.38 78 ALA A O 1
ATOM 615 N N . LEU A 1 79 ? 6.605 5.021 -1.928 1.00 91.50 79 LEU A N 1
ATOM 616 C CA . LEU A 1 79 ? 7.262 5.737 -3.022 1.00 91.50 79 LEU A CA 1
ATOM 617 C C . LEU A 1 79 ? 8.679 6.192 -2.641 1.00 91.50 79 LEU A C 1
ATOM 619 O O . LEU A 1 79 ? 9.573 6.075 -3.473 1.00 91.50 79 LEU A O 1
ATOM 623 N N . ALA A 1 80 ? 8.906 6.665 -1.414 1.00 89.62 80 ALA A N 1
ATOM 624 C CA . ALA A 1 80 ? 10.242 7.061 -0.963 1.00 89.62 80 ALA A CA 1
ATOM 625 C C . ALA A 1 80 ? 11.222 5.871 -0.944 1.00 89.62 80 ALA A C 1
ATOM 627 O O . ALA A 1 80 ? 12.358 5.976 -1.418 1.00 89.62 80 ALA A O 1
ATOM 628 N N . ASP A 1 81 ? 10.761 4.714 -0.468 1.00 89.12 81 ASP A N 1
ATOM 629 C CA . ASP A 1 81 ? 11.572 3.497 -0.406 1.00 89.12 81 ASP A CA 1
ATOM 630 C C . ASP A 1 81 ? 11.833 2.916 -1.808 1.00 89.12 81 ASP A C 1
ATOM 632 O O . ASP A 1 81 ? 12.938 2.446 -2.096 1.00 89.12 81 ASP A O 1
ATOM 636 N N . ILE A 1 82 ? 10.858 3.006 -2.724 1.00 90.94 82 ILE A N 1
ATOM 637 C CA . ILE A 1 82 ? 11.038 2.634 -4.138 1.00 90.94 82 ILE A CA 1
ATOM 638 C C . ILE A 1 82 ? 12.052 3.556 -4.822 1.00 90.94 82 ILE A C 1
ATOM 640 O O . ILE A 1 82 ? 12.908 3.062 -5.552 1.00 90.94 82 ILE A O 1
ATOM 644 N N . GLU A 1 83 ? 11.978 4.870 -4.599 1.00 90.44 83 GLU A N 1
ATOM 645 C CA . GLU A 1 83 ? 12.912 5.844 -5.182 1.00 90.44 83 GLU A CA 1
ATOM 646 C C . GLU A 1 83 ? 14.352 5.581 -4.732 1.00 90.44 83 GLU A C 1
ATOM 648 O O . GLU A 1 83 ? 15.273 5.560 -5.554 1.00 90.44 83 GLU A O 1
ATOM 653 N N . THR A 1 84 ? 14.529 5.290 -3.442 1.00 88.44 84 THR A N 1
ATOM 654 C CA . THR A 1 84 ? 15.822 4.904 -2.862 1.00 88.44 84 THR A CA 1
ATOM 655 C C . THR A 1 84 ? 16.329 3.607 -3.499 1.00 88.44 84 THR A C 1
ATOM 657 O O . THR A 1 84 ? 17.420 3.573 -4.067 1.00 88.44 84 THR A O 1
ATOM 660 N N . THR A 1 85 ? 15.491 2.567 -3.529 1.00 87.50 85 THR A N 1
ATOM 661 C CA . THR A 1 85 ? 15.823 1.255 -4.113 1.00 87.50 85 THR A CA 1
ATOM 662 C C . THR A 1 85 ? 16.192 1.344 -5.596 1.00 87.50 85 THR A C 1
ATOM 664 O O . THR A 1 85 ? 17.119 0.674 -6.056 1.00 87.50 85 THR A O 1
ATOM 667 N N . ALA A 1 86 ? 15.472 2.168 -6.360 1.00 86.00 86 ALA A N 1
ATOM 668 C CA . ALA A 1 86 ? 15.715 2.371 -7.783 1.00 86.00 86 ALA A CA 1
ATOM 669 C C . ALA A 1 86 ? 17.023 3.130 -8.055 1.00 86.00 86 ALA A C 1
ATOM 671 O O . ALA A 1 86 ? 17.652 2.902 -9.087 1.00 86.00 86 ALA A O 1
ATOM 672 N N . SER A 1 87 ? 17.442 4.002 -7.134 1.00 83.00 87 SER A N 1
ATOM 673 C CA . SER A 1 87 ? 18.660 4.811 -7.264 1.00 83.00 87 SER A CA 1
ATOM 674 C C . SER A 1 87 ? 19.940 4.042 -6.910 1.00 83.00 87 SER A C 1
ATOM 676 O O . SER A 1 87 ? 21.015 4.379 -7.398 1.00 83.00 87 SER A O 1
ATOM 678 N N . GLU A 1 88 ? 19.844 3.003 -6.077 1.00 79.00 88 GLU A N 1
ATOM 679 C CA . GLU A 1 88 ? 20.999 2.281 -5.522 1.00 79.00 88 GLU A CA 1
ATOM 680 C C . GLU A 1 88 ? 21.525 1.118 -6.387 1.00 79.00 88 GLU A C 1
ATOM 682 O O . GLU A 1 88 ? 22.567 0.543 -6.067 1.00 79.00 88 GLU A O 1
ATOM 687 N N . SER A 1 89 ? 20.833 0.707 -7.458 1.00 65.19 89 SER A N 1
ATOM 688 C CA . SER A 1 89 ? 21.055 -0.626 -8.040 1.00 65.19 89 SER A CA 1
ATOM 689 C C . SER A 1 89 ? 21.581 -0.637 -9.488 1.00 65.19 89 SER A C 1
ATOM 691 O O . SER A 1 89 ? 21.029 -0.006 -10.384 1.00 65.19 89 SER A O 1
ATOM 693 N N . LEU A 1 90 ? 22.665 -1.402 -9.700 1.00 57.44 90 LEU A N 1
ATOM 694 C CA . LEU A 1 90 ? 23.467 -1.504 -10.934 1.00 57.44 90 LEU A CA 1
ATOM 695 C C . LEU A 1 90 ? 23.001 -2.599 -11.921 1.00 57.44 90 LEU A C 1
ATOM 697 O O . LEU A 1 90 ? 23.478 -2.630 -13.053 1.00 57.44 90 LEU A O 1
ATOM 701 N N . GLU A 1 91 ? 22.058 -3.473 -11.542 1.00 65.69 91 GLU A N 1
ATOM 702 C CA . GLU A 1 91 ? 21.551 -4.557 -12.405 1.00 65.69 91 GLU A CA 1
ATOM 703 C C . GLU A 1 91 ? 20.022 -4.531 -12.541 1.00 65.69 91 GLU A C 1
ATOM 705 O O . GLU A 1 91 ? 19.289 -4.928 -11.634 1.00 65.69 91 GLU A O 1
ATOM 710 N N . SER A 1 92 ? 19.541 -4.122 -13.721 1.00 66.12 92 SER A N 1
ATOM 711 C CA . SER A 1 92 ? 18.128 -3.848 -14.053 1.00 66.12 92 SER A CA 1
ATOM 712 C C . SER A 1 92 ? 17.132 -4.978 -13.747 1.00 66.12 92 SER A C 1
ATOM 714 O O . SER A 1 92 ? 15.945 -4.714 -13.548 1.00 66.12 92 SER A O 1
ATOM 716 N N . GLY A 1 93 ? 17.587 -6.235 -13.710 1.00 67.12 93 GLY A N 1
ATOM 717 C CA . GLY A 1 93 ? 16.760 -7.396 -13.377 1.00 67.12 93 GLY A CA 1
ATOM 718 C C . GLY A 1 93 ? 16.410 -7.487 -11.892 1.00 67.12 93 GLY A C 1
ATOM 719 O O . GLY A 1 93 ? 15.239 -7.633 -11.557 1.00 67.12 93 GLY A O 1
ATOM 720 N N . LEU A 1 94 ? 17.410 -7.340 -11.020 1.00 75.31 94 LEU A N 1
ATOM 721 C CA . LEU A 1 94 ? 17.261 -7.464 -9.567 1.00 75.31 94 LEU A CA 1
ATOM 722 C C . LEU A 1 94 ? 16.610 -6.228 -8.936 1.00 75.31 94 LEU A C 1
ATOM 724 O O . LEU A 1 94 ? 15.984 -6.336 -7.882 1.00 75.31 94 LEU A O 1
ATOM 728 N N . VAL A 1 95 ? 16.724 -5.059 -9.579 1.00 84.06 95 VAL A N 1
ATOM 729 C CA . VAL A 1 95 ? 16.076 -3.822 -9.106 1.00 84.06 95 VAL A CA 1
ATOM 730 C C . VAL A 1 95 ? 14.563 -3.993 -9.047 1.00 84.06 95 VAL A C 1
ATOM 732 O O . VAL A 1 95 ? 13.929 -3.580 -8.082 1.00 84.06 95 VAL A O 1
ATOM 735 N N . TRP A 1 96 ? 13.975 -4.631 -10.060 1.00 87.12 96 TRP A N 1
ATOM 736 C CA . TRP A 1 96 ? 12.523 -4.746 -10.159 1.00 87.12 96 TRP A CA 1
ATOM 737 C C . TRP A 1 96 ? 11.924 -5.658 -9.094 1.00 87.12 96 TRP A C 1
ATOM 739 O O . TRP A 1 96 ? 10.923 -5.304 -8.472 1.00 87.12 96 TRP A O 1
ATOM 749 N N . ASP A 1 97 ? 12.571 -6.787 -8.820 1.00 88.25 97 ASP A N 1
ATOM 750 C CA . ASP A 1 97 ? 12.128 -7.684 -7.753 1.00 88.25 97 ASP A CA 1
ATOM 751 C C . ASP A 1 97 ? 12.214 -6.991 -6.384 1.00 88.25 97 ASP A C 1
ATOM 753 O O . ASP A 1 97 ? 11.316 -7.141 -5.556 1.00 88.25 97 ASP A O 1
ATOM 757 N N . ARG A 1 98 ? 13.236 -6.148 -6.169 1.00 87.00 98 ARG A N 1
ATOM 758 C CA . ARG A 1 98 ? 13.350 -5.320 -4.957 1.00 87.00 98 ARG A CA 1
ATOM 759 C C . ARG A 1 98 ? 12.259 -4.253 -4.871 1.00 87.00 98 ARG A C 1
ATOM 761 O O . ARG A 1 98 ? 11.680 -4.086 -3.805 1.00 87.00 98 ARG A O 1
ATOM 768 N N . ILE A 1 99 ? 11.931 -3.576 -5.972 1.00 89.81 99 ILE A N 1
ATOM 769 C CA . ILE A 1 99 ? 10.836 -2.591 -6.023 1.00 89.81 99 ILE A CA 1
ATOM 770 C C . ILE A 1 99 ? 9.500 -3.243 -5.640 1.00 89.81 99 ILE A C 1
ATOM 772 O O . ILE A 1 99 ? 8.746 -2.688 -4.841 1.00 89.81 99 ILE A O 1
ATOM 776 N N . LEU A 1 100 ? 9.205 -4.434 -6.171 1.00 90.88 100 LEU A N 1
ATOM 777 C CA . LEU A 1 100 ? 7.992 -5.168 -5.799 1.00 90.88 100 LEU A CA 1
ATOM 778 C C . LEU A 1 100 ? 8.030 -5.608 -4.330 1.00 90.88 100 LEU A C 1
ATOM 780 O O . LEU A 1 100 ? 7.021 -5.477 -3.637 1.00 90.88 100 LEU A O 1
ATOM 784 N N . ALA A 1 101 ? 9.192 -6.045 -3.836 1.00 90.00 101 ALA A N 1
ATOM 785 C CA . ALA A 1 101 ? 9.375 -6.426 -2.439 1.00 90.00 101 ALA A CA 1
ATOM 786 C C . ALA A 1 101 ? 9.151 -5.258 -1.462 1.00 90.00 101 ALA A C 1
ATOM 788 O O . ALA A 1 101 ? 8.610 -5.477 -0.380 1.00 90.00 101 ALA A O 1
ATOM 789 N N . VAL A 1 102 ? 9.500 -4.020 -1.838 1.00 90.94 102 VAL A N 1
ATOM 790 C CA . VAL A 1 102 ? 9.178 -2.820 -1.043 1.00 90.94 102 VAL A CA 1
ATOM 791 C C . VAL A 1 102 ? 7.663 -2.679 -0.884 1.00 90.94 102 VAL A C 1
ATOM 793 O O . VAL A 1 102 ? 7.162 -2.526 0.229 1.00 90.94 102 VAL A O 1
ATOM 796 N N . VAL A 1 103 ? 6.900 -2.801 -1.972 1.00 89.81 103 VAL A N 1
ATOM 797 C CA . VAL A 1 103 ? 5.430 -2.721 -1.900 1.00 89.81 103 VAL A CA 1
ATOM 798 C C . VAL A 1 103 ? 4.845 -3.869 -1.076 1.00 89.81 103 VAL A C 1
ATOM 800 O O . VAL A 1 103 ? 3.929 -3.646 -0.282 1.00 89.81 103 VAL A O 1
ATOM 803 N N . ASP A 1 104 ? 5.396 -5.076 -1.211 1.00 88.56 104 ASP A N 1
ATOM 804 C CA . ASP A 1 104 ? 5.000 -6.240 -0.412 1.00 88.56 104 ASP A CA 1
ATOM 805 C C . ASP A 1 104 ? 5.298 -6.042 1.087 1.00 88.56 104 ASP A C 1
ATOM 807 O O . ASP A 1 104 ? 4.480 -6.409 1.933 1.00 88.56 104 ASP A O 1
ATOM 811 N N . HIS A 1 105 ? 6.403 -5.377 1.432 1.00 87.88 105 HIS A N 1
ATOM 812 C CA . HIS A 1 105 ? 6.727 -5.011 2.812 1.00 87.88 105 HIS A CA 1
ATOM 813 C C . HIS A 1 105 ? 5.699 -4.038 3.406 1.00 87.88 105 HIS A C 1
ATOM 815 O O . HIS A 1 105 ? 5.184 -4.267 4.502 1.00 87.88 105 HIS A O 1
ATOM 821 N N . HIS A 1 106 ? 5.331 -2.990 2.665 1.00 86.19 106 HIS A N 1
ATOM 822 C CA . HIS A 1 106 ? 4.282 -2.051 3.077 1.00 86.19 106 HIS A CA 1
ATOM 823 C C . HIS A 1 106 ? 2.909 -2.728 3.217 1.00 86.19 106 HIS A C 1
ATOM 825 O O . HIS A 1 106 ? 2.164 -2.463 4.167 1.00 86.19 106 HIS A O 1
ATOM 831 N N . LEU A 1 107 ? 2.586 -3.662 2.315 1.00 84.81 107 LEU A N 1
ATOM 832 C CA . LEU A 1 107 ? 1.379 -4.484 2.400 1.00 84.81 107 LEU A CA 1
ATOM 833 C C . LEU A 1 107 ? 1.340 -5.313 3.687 1.00 84.81 107 LEU A C 1
ATOM 835 O O . LEU A 1 107 ? 0.324 -5.306 4.387 1.00 84.81 107 LEU A O 1
ATOM 839 N N . GLU A 1 108 ? 2.429 -6.006 4.011 1.00 82.44 108 GLU A N 1
ATOM 840 C CA . GLU A 1 108 ? 2.502 -6.869 5.191 1.00 82.44 108 GLU A CA 1
ATOM 841 C C . GLU A 1 108 ? 2.511 -6.063 6.496 1.00 82.44 108 GLU A C 1
ATOM 843 O O . GLU A 1 108 ? 1.785 -6.383 7.442 1.00 82.44 108 GLU A O 1
ATOM 848 N N . ASN A 1 109 ? 3.231 -4.940 6.533 1.00 77.50 109 ASN A N 1
ATOM 849 C CA . ASN A 1 109 ? 3.203 -4.016 7.667 1.00 77.50 109 ASN A CA 1
ATOM 850 C C . ASN A 1 109 ? 1.783 -3.504 7.932 1.00 77.50 109 ASN A C 1
ATOM 852 O O . ASN A 1 109 ? 1.320 -3.474 9.075 1.00 77.50 109 ASN A O 1
ATOM 856 N N . ARG A 1 110 ? 1.031 -3.161 6.879 1.00 74.12 110 ARG A N 1
ATOM 857 C CA . ARG A 1 110 ? -0.366 -2.743 7.033 1.00 74.12 110 ARG A CA 1
ATOM 858 C C . ARG A 1 110 ? -1.297 -3.868 7.451 1.00 74.12 110 ARG A C 1
ATOM 860 O O . ARG A 1 110 ? -2.232 -3.603 8.200 1.00 74.12 110 ARG A O 1
ATOM 867 N N . ARG A 1 111 ? -1.068 -5.105 7.017 1.00 72.38 111 ARG A N 1
ATOM 868 C CA . ARG A 1 111 ? -1.865 -6.264 7.456 1.00 72.38 111 ARG A CA 1
ATOM 869 C C . ARG A 1 111 ? -1.584 -6.649 8.910 1.00 72.38 111 ARG A C 1
ATOM 871 O O . ARG A 1 111 ? -2.500 -7.085 9.604 1.00 72.38 111 ARG A O 1
ATOM 878 N N . SER A 1 112 ? -0.360 -6.435 9.387 1.00 65.44 112 SER A N 1
ATOM 879 C CA . SER A 1 112 ? 0.080 -6.784 10.745 1.00 65.44 112 SER A CA 1
ATOM 880 C C . SER A 1 112 ? -0.159 -5.681 11.790 1.00 65.44 112 SER A C 1
ATOM 882 O O . SER A 1 112 ? -0.328 -5.987 12.975 1.00 65.44 112 SER A O 1
ATOM 884 N N . MET A 1 113 ? -0.276 -4.414 11.372 1.00 64.69 113 MET A N 1
ATOM 885 C CA . MET A 1 113 ? -0.541 -3.251 12.238 1.00 64.69 113 MET A CA 1
ATOM 886 C C . MET A 1 113 ? -1.747 -3.349 13.195 1.00 64.69 113 MET A C 1
ATOM 888 O O . MET A 1 113 ? -1.675 -2.766 14.278 1.00 64.69 113 MET A O 1
ATOM 892 N N . PRO A 1 114 ? -2.844 -4.068 12.894 1.00 63.50 114 PRO A N 1
ATOM 893 C CA . PRO A 1 114 ? -3.928 -4.246 13.856 1.00 63.50 114 PRO A CA 1
ATOM 894 C C . PRO A 1 114 ? -3.525 -5.069 15.094 1.00 63.50 114 PRO A C 1
ATOM 896 O O . PRO A 1 114 ? -4.168 -4.956 16.134 1.00 63.50 114 PRO A O 1
ATOM 899 N N . SER A 1 115 ? -2.481 -5.903 15.016 1.00 65.81 115 SER A N 1
ATOM 900 C CA . SER A 1 115 ? -2.140 -6.893 16.054 1.00 65.81 115 SER A CA 1
ATOM 901 C C . SER A 1 115 ? -1.761 -6.284 17.417 1.00 65.81 115 SER A C 1
ATOM 903 O O . SER A 1 115 ? -2.312 -6.726 18.430 1.00 65.81 115 SER A O 1
ATOM 905 N N . PRO A 1 116 ? -0.910 -5.240 17.508 1.00 71.38 116 PRO A N 1
ATOM 906 C CA . PRO A 1 116 ? -0.604 -4.597 18.788 1.00 71.38 116 PRO A CA 1
ATOM 907 C C . PRO A 1 116 ? -1.822 -3.916 19.418 1.00 71.38 116 PRO A C 1
ATOM 909 O O . PRO A 1 116 ? -2.022 -4.017 20.624 1.00 71.38 116 PRO A O 1
ATOM 912 N N . ILE A 1 117 ? -2.674 -3.279 18.608 1.00 74.62 117 ILE A N 1
ATOM 913 C CA . ILE A 1 117 ? -3.886 -2.602 19.092 1.00 74.62 117 ILE A CA 1
ATOM 914 C C . ILE A 1 117 ? -4.876 -3.629 19.653 1.00 74.62 117 ILE A C 1
ATOM 916 O O . ILE A 1 117 ? -5.385 -3.437 20.755 1.00 74.62 117 ILE A O 1
ATOM 920 N N . LYS A 1 118 ? -5.076 -4.755 18.951 1.00 74.75 118 LYS A N 1
ATOM 921 C CA . LYS A 1 118 ? -5.905 -5.882 19.415 1.00 74.75 118 LYS A CA 1
ATOM 922 C C . LYS A 1 118 ? -5.418 -6.422 20.758 1.00 74.75 118 LYS A C 1
ATOM 924 O O . LYS A 1 118 ? -6.215 -6.610 21.674 1.00 74.75 118 LYS A O 1
ATOM 929 N N . LYS A 1 119 ? -4.103 -6.631 20.894 1.00 74.25 119 LYS A N 1
ATOM 930 C CA . LYS A 1 119 ? -3.481 -7.127 22.131 1.00 74.25 119 LYS A CA 1
ATOM 931 C C . LYS A 1 119 ? -3.655 -6.148 23.286 1.00 74.25 119 LYS A C 1
ATOM 933 O O . LYS A 1 119 ? -4.119 -6.554 24.346 1.00 74.25 119 LYS A O 1
ATOM 938 N N . THR A 1 120 ? -3.342 -4.870 23.083 1.00 80.94 120 THR A N 1
ATOM 939 C CA . THR A 1 120 ? -3.503 -3.840 24.119 1.00 80.94 120 THR A CA 1
ATOM 940 C C . THR A 1 120 ? -4.962 -3.689 24.533 1.00 80.94 120 THR A C 1
ATOM 942 O O . THR A 1 120 ? -5.251 -3.597 25.721 1.00 80.94 120 THR A O 1
ATOM 945 N N . PHE A 1 121 ? -5.893 -3.731 23.578 1.00 78.62 121 PHE A N 1
ATOM 946 C CA . PHE A 1 121 ? -7.323 -3.689 23.865 1.00 78.62 121 PHE A CA 1
ATOM 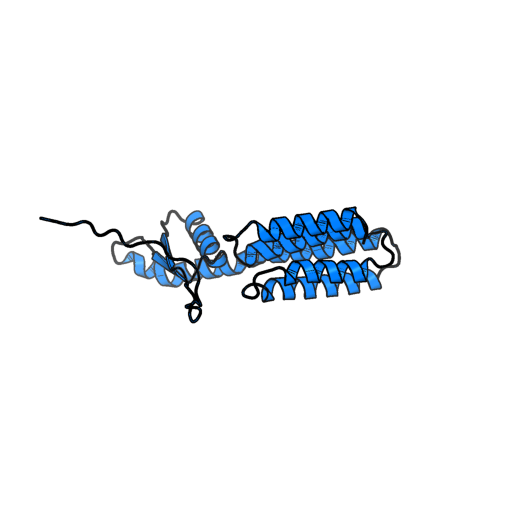947 C C . PHE A 1 121 ? -7.781 -4.897 24.696 1.00 78.62 121 PHE A C 1
ATOM 949 O O . PHE A 1 121 ? -8.478 -4.727 25.693 1.00 78.62 121 PHE A O 1
ATOM 956 N N . ALA A 1 122 ? -7.345 -6.109 24.343 1.00 75.56 122 ALA A N 1
ATOM 957 C CA . ALA A 1 122 ? -7.657 -7.313 25.112 1.00 75.56 122 ALA A CA 1
ATOM 958 C C . ALA A 1 122 ? -7.079 -7.263 26.539 1.00 75.56 122 ALA A C 1
ATOM 960 O O . ALA A 1 122 ? -7.774 -7.614 27.491 1.00 75.56 122 ALA A O 1
ATOM 961 N N . ILE A 1 123 ? -5.842 -6.779 26.695 1.00 79.81 123 ILE A N 1
ATOM 962 C CA . ILE A 1 123 ? -5.206 -6.574 28.007 1.00 79.81 123 ILE A CA 1
ATOM 963 C C . ILE A 1 123 ? -5.991 -5.547 28.830 1.00 79.81 123 ILE A C 1
ATOM 965 O O . ILE A 1 123 ? -6.257 -5.782 30.005 1.00 79.81 123 ILE A O 1
ATOM 969 N N . TYR A 1 124 ? -6.403 -4.436 28.220 1.00 81.00 124 TYR A N 1
ATOM 970 C CA . TYR A 1 124 ? -7.203 -3.409 28.886 1.00 81.00 124 TYR A CA 1
ATOM 971 C C . TYR A 1 124 ? -8.532 -3.972 29.407 1.00 81.00 124 TYR A C 1
ATOM 973 O O . TYR A 1 124 ? -8.859 -3.797 30.580 1.00 81.00 124 TYR A O 1
ATOM 981 N N . LEU A 1 125 ? -9.262 -4.723 28.573 1.00 76.81 125 LEU A N 1
ATOM 982 C CA . LEU A 1 125 ? -10.494 -5.387 29.003 1.00 76.81 125 LEU A CA 1
ATOM 983 C C . LEU A 1 125 ? -10.245 -6.370 30.154 1.00 76.81 125 LEU A C 1
ATOM 985 O O . LEU A 1 125 ? -11.055 -6.469 31.077 1.00 76.81 125 LEU A O 1
ATOM 989 N N . GLN A 1 126 ? -9.110 -7.070 30.131 1.00 73.00 126 GLN A N 1
ATOM 990 C CA . GLN A 1 126 ? -8.734 -7.985 31.198 1.00 73.00 126 GLN A CA 1
ATOM 991 C C . GLN A 1 126 ? -8.464 -7.265 32.521 1.00 73.00 126 GLN A C 1
ATOM 993 O O . GLN A 1 126 ? -8.928 -7.732 33.555 1.00 73.00 126 GLN A O 1
ATOM 998 N N . ILE A 1 127 ? -7.705 -6.174 32.504 1.00 76.19 127 ILE A N 1
ATOM 999 C CA . ILE A 1 127 ? -7.309 -5.472 33.729 1.00 76.19 127 ILE A CA 1
ATOM 1000 C C . ILE A 1 127 ? -8.512 -4.772 34.364 1.00 76.19 127 ILE A C 1
ATOM 1002 O O . ILE A 1 127 ? -8.714 -4.887 35.567 1.00 76.19 127 ILE A O 1
ATOM 1006 N N . GLU A 1 128 ? -9.336 -4.096 33.566 1.00 76.94 128 GLU A N 1
ATOM 1007 C CA . GLU A 1 128 ? -10.365 -3.195 34.099 1.00 76.94 128 GLU A CA 1
ATOM 1008 C C . GLU A 1 128 ? -11.715 -3.885 34.365 1.00 76.94 128 GLU A C 1
ATOM 1010 O O . GLU A 1 128 ? -12.447 -3.505 35.280 1.00 76.94 128 GLU A O 1
ATOM 1015 N N . PHE A 1 129 ? -12.072 -4.918 33.589 1.00 68.88 129 PHE A N 1
ATOM 1016 C CA . PHE A 1 129 ? -13.423 -5.500 33.640 1.00 68.88 129 PHE A CA 1
ATOM 1017 C C . PHE A 1 129 ? -13.482 -6.893 34.276 1.00 68.88 129 PHE A C 1
ATOM 1019 O O . PHE A 1 129 ? -14.500 -7.238 34.880 1.00 68.88 129 PHE A O 1
ATOM 1026 N N . VAL A 1 130 ? -12.412 -7.693 34.206 1.00 63.41 130 VAL A N 1
ATOM 1027 C CA . VAL A 1 130 ? -12.404 -9.050 34.791 1.00 63.41 130 VAL A CA 1
ATOM 1028 C C . VAL A 1 130 ? -12.416 -9.043 36.327 1.00 63.41 130 VAL A C 1
ATOM 1030 O O . VAL A 1 130 ? -13.176 -9.837 36.887 1.00 63.41 130 VAL A O 1
ATOM 1033 N N . PRO A 1 131 ? -11.675 -8.169 37.040 1.00 59.38 131 PRO A N 1
ATOM 1034 C CA . PRO A 1 131 ? -11.735 -8.128 38.505 1.00 59.38 131 PRO A CA 1
ATOM 1035 C C . PRO A 1 131 ? -13.122 -7.721 39.023 1.00 59.38 131 PRO A C 1
ATOM 1037 O O . PRO A 1 131 ? -13.582 -8.202 40.054 1.00 59.38 131 PRO A O 1
ATOM 1040 N N . THR A 1 132 ? -13.820 -6.871 38.270 1.00 53.03 132 THR A N 1
ATOM 1041 C CA . THR A 1 132 ? -15.120 -6.297 38.639 1.00 53.03 132 THR A CA 1
ATOM 1042 C C . THR A 1 132 ? -16.285 -7.260 38.356 1.00 53.03 132 THR A C 1
ATOM 1044 O O . THR A 1 132 ? -17.286 -7.261 39.074 1.00 53.03 132 THR A O 1
ATOM 1047 N N . ALA A 1 133 ? -16.140 -8.141 37.358 1.00 52.00 133 ALA A N 1
ATOM 1048 C CA . ALA A 1 133 ? -17.152 -9.121 36.947 1.00 52.00 133 ALA A CA 1
ATOM 1049 C C . ALA A 1 133 ? -17.274 -10.348 37.876 1.00 52.00 133 ALA A C 1
ATOM 1051 O O . ALA A 1 133 ? -18.271 -11.066 37.812 1.00 52.00 133 ALA A O 1
ATOM 1052 N N . GLN A 1 134 ? -16.303 -10.590 38.765 1.00 52.56 134 GLN A N 1
ATOM 1053 C CA . GLN A 1 134 ? -16.373 -11.685 39.748 1.00 52.56 134 GLN A CA 1
ATOM 1054 C C . GLN A 1 134 ? -17.362 -11.407 40.895 1.00 52.56 134 GLN A C 1
ATOM 1056 O O . GLN A 1 134 ? -17.696 -12.315 41.652 1.00 52.56 134 GLN A O 1
ATOM 1061 N N . SER A 1 135 ? -17.849 -10.167 41.025 1.00 51.91 135 SER A N 1
ATOM 1062 C CA . SER A 1 135 ? -18.671 -9.737 42.161 1.00 51.91 135 SER A CA 1
ATOM 1063 C C . SER A 1 135 ? -20.177 -9.909 41.942 1.00 51.91 135 SER A C 1
ATOM 1065 O O . SER A 1 135 ? -20.899 -10.207 42.894 1.00 51.91 135 SER A O 1
ATOM 1067 N N . ARG A 1 136 ? -20.701 -9.748 40.718 1.00 46.75 136 ARG A N 1
ATOM 1068 C CA . ARG A 1 136 ? -22.150 -9.835 40.464 1.00 46.75 136 ARG A CA 1
ATOM 1069 C C . ARG A 1 136 ? -22.440 -10.334 39.056 1.00 46.75 136 ARG A C 1
ATOM 1071 O O . ARG A 1 136 ? -21.913 -9.798 38.090 1.00 46.75 136 ARG A O 1
ATOM 1078 N N . PHE A 1 137 ? -23.305 -11.347 38.989 1.00 46.28 137 PHE A N 1
ATOM 1079 C CA . PHE A 1 137 ? -24.105 -11.766 37.840 1.00 46.28 137 PHE A CA 1
ATOM 1080 C C . PHE A 1 137 ? -24.219 -10.678 36.765 1.00 46.28 137 PHE A C 1
ATOM 1082 O O . PHE A 1 137 ? -25.015 -9.771 36.941 1.00 46.28 137 PHE A O 1
ATOM 1089 N N . HIS A 1 138 ? -23.396 -10.756 35.716 1.00 48.66 138 HIS A N 1
ATOM 1090 C CA . HIS A 1 138 ? -23.626 -10.291 34.339 1.00 48.66 138 HIS A CA 1
ATOM 1091 C C . HIS A 1 138 ? -22.302 -10.459 33.570 1.00 48.66 138 HIS A C 1
ATOM 1093 O O . HIS A 1 138 ? -21.491 -9.545 33.467 1.00 48.66 138 HIS A O 1
ATOM 1099 N N . GLN A 1 139 ? -22.069 -11.656 33.022 1.00 58.94 139 GLN A N 1
ATOM 1100 C CA . GLN A 1 139 ? -20.887 -12.007 32.210 1.00 58.94 139 GLN A CA 1
ATOM 1101 C C . GLN A 1 139 ? -20.914 -11.381 30.798 1.00 58.94 139 GLN A C 1
ATOM 1103 O O . GLN A 1 139 ? -20.364 -11.937 29.850 1.00 58.94 139 GLN A O 1
ATOM 1108 N N . THR A 1 140 ? -21.608 -10.259 30.617 1.00 61.72 140 THR A N 1
ATOM 1109 C CA . THR A 1 140 ? -21.875 -9.682 29.298 1.00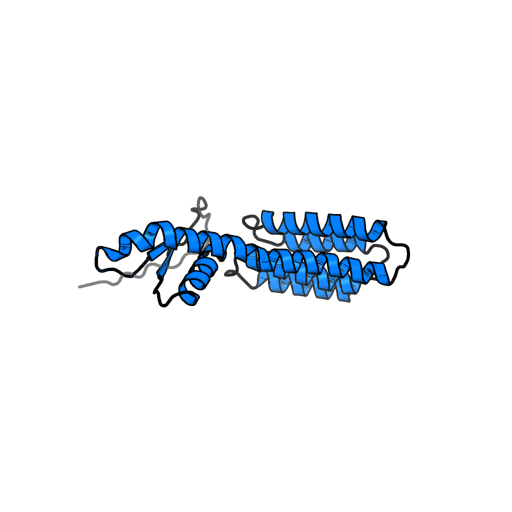 61.72 140 THR A CA 1
ATOM 1110 C C . THR A 1 140 ? -21.284 -8.286 29.225 1.00 61.72 140 THR A C 1
ATOM 1112 O O . THR A 1 140 ? -21.790 -7.352 29.844 1.00 61.72 140 THR A O 1
ATOM 1115 N N . LEU A 1 141 ? -20.215 -8.141 28.445 1.00 67.50 141 LEU A N 1
ATOM 1116 C CA . LEU A 1 141 ? -19.636 -6.845 28.115 1.00 67.50 141 LEU A CA 1
ATOM 1117 C C . LEU A 1 141 ? -20.333 -6.307 26.858 1.00 67.50 141 LEU A C 1
ATOM 1119 O O . LEU A 1 141 ? -20.395 -6.984 25.831 1.00 67.50 141 LEU A O 1
ATOM 1123 N N . THR A 1 142 ? -20.876 -5.093 26.945 1.00 71.06 142 THR A N 1
ATOM 1124 C CA . THR A 1 142 ? -21.452 -4.382 25.794 1.00 71.06 142 THR A CA 1
ATOM 1125 C C . THR A 1 142 ? -20.528 -3.235 25.419 1.00 71.06 142 THR A C 1
ATOM 1127 O O . THR A 1 142 ? -20.302 -2.336 26.226 1.00 71.06 142 THR A O 1
ATOM 1130 N N . ILE A 1 143 ? -19.995 -3.259 24.198 1.00 70.50 143 ILE A N 1
ATOM 1131 C CA . ILE A 1 143 ? -19.151 -2.187 23.663 1.00 70.50 143 ILE A CA 1
ATOM 1132 C C . ILE A 1 143 ? -19.992 -1.341 22.718 1.00 70.50 143 ILE A C 1
ATOM 1134 O O . ILE A 1 143 ? -20.567 -1.851 21.756 1.00 70.50 143 ILE A O 1
ATOM 1138 N N . ILE A 1 144 ? -20.021 -0.035 22.970 1.00 72.44 144 ILE A N 1
ATOM 1139 C CA . ILE A 1 144 ? -20.662 0.944 22.098 1.00 72.44 144 ILE A CA 1
ATOM 1140 C C . ILE A 1 144 ? -19.581 1.600 21.241 1.00 72.44 144 ILE A C 1
ATOM 1142 O O . ILE A 1 144 ? -18.656 2.213 21.772 1.00 72.44 144 ILE A O 1
ATOM 1146 N N . THR A 1 145 ? -19.694 1.486 19.918 1.00 66.88 145 THR A N 1
ATOM 1147 C CA . THR A 1 145 ? -18.751 2.108 18.978 1.00 66.88 145 THR A CA 1
ATOM 1148 C C . THR A 1 145 ? -19.423 3.212 18.183 1.00 66.88 145 THR A C 1
ATOM 1150 O O . THR A 1 145 ? -20.583 3.100 17.786 1.00 66.88 145 THR A O 1
ATOM 1153 N N . LEU A 1 146 ? -18.673 4.278 17.908 1.00 57.41 146 LEU A N 1
ATOM 1154 C CA . LEU A 1 146 ? -19.077 5.288 16.941 1.00 57.41 146 LEU A CA 1
ATOM 1155 C C . LEU A 1 146 ? -18.573 4.867 15.556 1.00 57.41 146 LEU A C 1
ATOM 1157 O O . LEU A 1 146 ? -17.363 4.780 15.351 1.00 57.41 146 LEU A O 1
ATOM 1161 N N . SER A 1 147 ? -19.487 4.648 14.607 1.00 57.03 147 SER A N 1
ATOM 1162 C CA . SER A 1 147 ? -19.189 4.113 13.267 1.00 57.03 147 SER A CA 1
ATOM 1163 C C . SER A 1 147 ? -18.743 2.639 13.244 1.00 57.03 147 SER A C 1
ATOM 1165 O O . SER A 1 147 ? -18.410 2.025 14.260 1.00 57.03 147 SER A O 1
ATOM 1167 N N . ALA A 1 148 ? -18.722 2.066 12.036 1.00 59.47 148 ALA A N 1
ATOM 1168 C CA . ALA A 1 148 ? -18.234 0.718 11.755 1.00 59.47 148 ALA A CA 1
ATOM 1169 C C . ALA A 1 148 ? -16.690 0.685 11.739 1.00 59.47 148 ALA A C 1
ATOM 1171 O O . ALA A 1 148 ? -16.066 0.570 10.685 1.00 59.47 148 ALA A O 1
ATOM 1172 N N . SER A 1 149 ? -16.066 0.841 12.910 1.00 65.19 149 SER A N 1
ATOM 1173 C CA . SER A 1 149 ? -14.608 0.750 13.064 1.00 65.19 149 SER A CA 1
ATOM 1174 C C . SER A 1 149 ? -14.139 -0.703 12.969 1.00 65.19 149 SER A C 1
ATOM 1176 O O . SER A 1 149 ? -14.389 -1.495 13.881 1.00 65.19 149 SER A O 1
ATOM 1178 N N . SER A 1 150 ? -13.427 -1.049 11.890 1.00 63.75 150 SER A N 1
ATOM 1179 C CA . SER A 1 150 ? -12.825 -2.380 11.725 1.00 63.75 150 SER A CA 1
ATOM 1180 C C . SER A 1 150 ? -11.807 -2.679 12.826 1.00 63.75 150 SER A C 1
ATOM 1182 O O . SER A 1 150 ? -11.784 -3.784 13.346 1.00 63.75 150 SER A O 1
ATOM 1184 N N . THR A 1 151 ? -11.055 -1.679 13.297 1.00 69.62 151 THR A N 1
ATOM 1185 C CA . THR A 1 151 ? -10.115 -1.850 14.414 1.00 69.62 151 THR A CA 1
ATOM 1186 C C . THR A 1 151 ? -10.810 -2.327 15.690 1.00 69.62 151 THR A C 1
ATOM 1188 O O . THR A 1 151 ? -10.307 -3.234 16.354 1.00 69.62 151 THR A O 1
ATOM 1191 N N . ILE A 1 152 ? -11.964 -1.743 16.044 1.00 69.69 152 ILE A N 1
ATOM 1192 C CA . ILE A 1 152 ? -12.692 -2.165 17.251 1.00 69.69 152 ILE A CA 1
ATOM 1193 C C . ILE A 1 152 ? -13.367 -3.518 17.030 1.00 69.69 152 ILE A C 1
ATOM 1195 O O . ILE A 1 152 ? -13.279 -4.374 17.908 1.00 69.69 152 ILE A O 1
ATOM 1199 N N . ARG A 1 153 ? -13.981 -3.738 15.860 1.00 70.88 153 ARG A N 1
ATOM 1200 C CA . ARG A 1 153 ? -14.571 -5.034 15.493 1.00 70.88 153 ARG A CA 1
ATOM 1201 C C . ARG A 1 153 ? -13.548 -6.162 15.616 1.00 70.88 153 ARG A C 1
ATOM 1203 O O . ARG A 1 153 ? -13.782 -7.116 16.348 1.00 70.88 153 ARG A O 1
ATOM 1210 N N . ASP A 1 154 ? -12.390 -6.017 14.987 1.00 70.88 154 ASP A N 1
ATOM 1211 C CA . ASP A 1 154 ? -11.377 -7.060 15.014 1.00 70.88 154 ASP A CA 1
ATOM 1212 C C . ASP A 1 154 ? -10.763 -7.262 16.416 1.00 70.88 154 ASP A C 1
ATOM 1214 O O . ASP A 1 154 ? -10.306 -8.354 16.751 1.00 70.88 154 ASP A O 1
ATOM 1218 N N . SER A 1 155 ? -10.701 -6.209 17.240 1.00 72.25 155 SER A N 1
ATOM 1219 C CA . SER A 1 155 ? -10.224 -6.311 18.629 1.00 72.25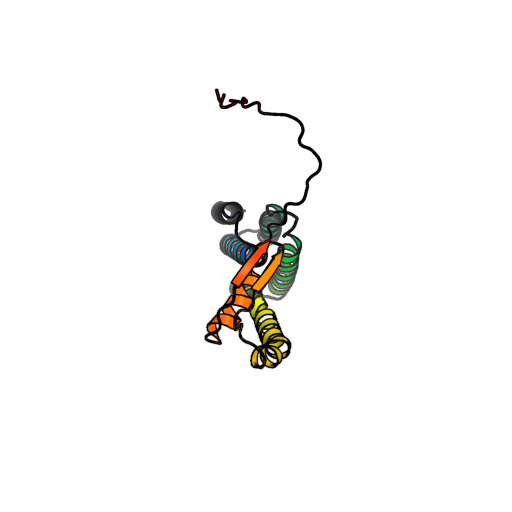 155 SER A CA 1
ATOM 1220 C C . SER A 1 155 ? -11.228 -7.046 19.520 1.00 72.25 155 SER A C 1
ATOM 1222 O O . SER A 1 155 ? -10.833 -7.817 20.394 1.00 72.25 155 SER A O 1
ATOM 1224 N N . ALA A 1 156 ? -12.524 -6.856 19.263 1.00 71.06 156 ALA A N 1
ATOM 1225 C CA . ALA A 1 156 ? -13.604 -7.601 19.897 1.00 71.06 156 ALA A CA 1
ATOM 1226 C C . ALA A 1 156 ? -13.591 -9.090 19.491 1.00 71.06 156 ALA A C 1
ATOM 1228 O O . ALA A 1 156 ? -13.689 -9.968 20.351 1.00 71.06 156 ALA A O 1
ATOM 1229 N N . GLU A 1 157 ? -13.390 -9.391 18.206 1.00 71.12 157 GLU A N 1
ATOM 1230 C CA . GLU A 1 157 ? -13.228 -10.767 17.706 1.00 71.12 157 GLU A CA 1
ATOM 1231 C C . GLU A 1 157 ? -11.998 -11.459 18.316 1.00 71.12 157 GLU A C 1
ATOM 1233 O O . GLU A 1 157 ? -12.092 -12.579 18.811 1.00 71.12 157 GLU A O 1
ATOM 1238 N N . TYR A 1 158 ? -10.852 -10.773 18.383 1.00 69.12 158 TYR A N 1
ATOM 1239 C CA . TYR A 1 158 ? -9.638 -11.320 19.001 1.00 69.12 158 TYR A CA 1
ATOM 1240 C C . TYR A 1 158 ? -9.850 -11.717 20.475 1.00 69.12 158 TYR A C 1
ATOM 1242 O O . TYR A 1 158 ? -9.376 -12.767 20.916 1.00 69.12 158 TYR A O 1
ATOM 1250 N N . HIS A 1 159 ? -10.590 -10.907 21.238 1.00 67.12 159 HIS A N 1
ATOM 1251 C CA . HIS A 1 159 ? -10.913 -11.200 22.635 1.00 67.12 159 HIS A CA 1
ATOM 1252 C C . HIS A 1 159 ? -11.886 -12.387 22.781 1.00 67.12 159 HIS A C 1
ATOM 1254 O O . HIS A 1 159 ? -11.683 -13.232 23.650 1.00 67.12 159 HIS A O 1
ATOM 1260 N N . THR A 1 160 ? -12.922 -12.469 21.938 1.00 62.19 160 THR A N 1
ATOM 1261 C CA . THR A 1 160 ? -13.944 -13.542 21.982 1.00 62.19 160 THR A CA 1
ATOM 1262 C C . THR A 1 160 ? -13.440 -14.896 21.494 1.00 62.19 160 THR A C 1
ATOM 1264 O O . THR A 1 160 ? -13.912 -15.920 21.961 1.00 62.19 160 THR A O 1
ATOM 1267 N N . LEU A 1 161 ? -12.458 -14.934 20.592 1.00 56.53 161 LEU A N 1
ATOM 1268 C CA . LEU A 1 161 ? -11.819 -16.191 20.183 1.00 56.53 161 LEU A CA 1
ATOM 1269 C C . LEU A 1 161 ? -10.821 -16.707 21.226 1.00 56.53 161 LEU A C 1
ATOM 1271 O O . LEU A 1 161 ? -10.549 -17.902 21.292 1.00 56.53 161 LEU A O 1
ATOM 1275 N N . SER A 1 162 ? -10.269 -15.808 22.043 1.00 58.69 162 SER A N 1
ATOM 1276 C CA . SER A 1 162 ? -9.283 -16.149 23.073 1.00 58.69 162 SER A CA 1
ATOM 1277 C C . SER A 1 162 ? -9.918 -16.618 24.391 1.00 58.69 162 SER A C 1
ATOM 1279 O O . SER A 1 162 ? -9.201 -17.100 25.269 1.00 58.69 162 SER A O 1
ATOM 1281 N N . ARG A 1 163 ? -11.238 -16.448 24.569 1.00 57.44 163 ARG A N 1
ATOM 1282 C CA . ARG A 1 163 ? -11.994 -16.818 25.778 1.00 57.44 163 ARG A CA 1
ATOM 1283 C C . ARG A 1 163 ? -13.444 -17.137 25.430 1.00 57.44 163 ARG A C 1
ATOM 1285 O O . ARG A 1 163 ? -14.031 -16.390 24.664 1.00 57.44 163 ARG A O 1
ATOM 1292 N N . ASP A 1 164 ? -14.050 -18.125 26.093 1.00 53.78 164 ASP A N 1
ATOM 1293 C CA . ASP A 1 164 ? -15.491 -18.450 26.027 1.00 53.78 164 ASP A CA 1
ATOM 1294 C C . ASP A 1 164 ? -16.375 -17.332 26.639 1.00 53.78 164 ASP A C 1
ATOM 1296 O O . ASP A 1 164 ? -17.132 -17.535 27.586 1.00 53.78 164 ASP A O 1
ATOM 1300 N N . SER A 1 165 ? -16.225 -16.092 26.176 1.00 57.06 165 SER A N 1
ATOM 1301 C CA . SER A 1 165 ? -16.905 -14.895 26.668 1.00 57.06 165 SER A CA 1
ATOM 1302 C C . SER A 1 165 ? -17.718 -14.269 25.543 1.00 57.06 165 SER A C 1
ATOM 1304 O O . SER A 1 165 ? -17.212 -14.059 24.443 1.00 57.06 165 SER A O 1
ATOM 1306 N N . VAL A 1 166 ? -18.976 -13.926 25.824 1.00 55.22 166 VAL A N 1
ATOM 1307 C CA . VAL A 1 166 ? -19.870 -13.304 24.840 1.00 55.22 166 VAL A CA 1
ATOM 1308 C C . VAL A 1 166 ? -19.707 -11.784 24.889 1.00 55.22 166 VAL A C 1
ATOM 1310 O O . VAL A 1 166 ? -19.980 -11.152 25.912 1.00 55.22 166 VAL A O 1
ATOM 1313 N N . LEU A 1 167 ? -19.272 -11.197 23.774 1.00 56.44 167 LEU A N 1
ATOM 1314 C CA . LEU A 1 167 ? -19.090 -9.756 23.608 1.00 56.44 167 LEU A CA 1
ATOM 1315 C C . LEU A 1 167 ? -20.101 -9.225 22.592 1.00 56.44 167 LEU A C 1
ATOM 1317 O O . LEU A 1 167 ? -20.108 -9.665 21.443 1.00 56.44 167 LEU A O 1
ATOM 1321 N N . TYR A 1 168 ? -20.930 -8.263 22.995 1.00 55.66 168 TYR A N 1
ATOM 1322 C CA . TYR A 1 168 ? -21.868 -7.611 22.081 1.00 55.66 168 TYR A CA 1
ATOM 1323 C C . TYR A 1 168 ? -21.307 -6.269 21.619 1.00 55.66 168 TYR A C 1
ATOM 1325 O O . TYR A 1 168 ? -20.988 -5.400 22.436 1.00 55.66 168 TYR A O 1
ATOM 1333 N N . LEU A 1 169 ? -21.208 -6.097 20.299 1.00 53.44 169 LEU A N 1
ATOM 1334 C CA . LEU A 1 169 ? -20.788 -4.847 19.675 1.00 53.44 169 LEU A CA 1
ATOM 1335 C C . LEU A 1 169 ? -22.018 -4.082 19.170 1.00 53.44 169 LEU A C 1
ATOM 1337 O O . LEU A 1 169 ? -22.647 -4.476 18.187 1.00 53.44 169 LEU A O 1
ATOM 1341 N N . ALA A 1 170 ? -22.363 -2.980 19.832 1.00 54.78 170 ALA A N 1
ATOM 1342 C CA . ALA A 1 170 ? -23.419 -2.077 19.395 1.00 54.78 170 ALA A CA 1
ATOM 1343 C C . ALA A 1 170 ? -22.808 -0.922 18.586 1.00 54.78 170 ALA A C 1
ATOM 1345 O O . ALA A 1 170 ? -22.045 -0.112 19.113 1.00 54.78 170 ALA A O 1
ATOM 1346 N N . ASN A 1 171 ? -23.147 -0.835 17.298 1.00 48.19 171 ASN A N 1
ATOM 1347 C CA . ASN A 1 171 ? -22.686 0.241 16.420 1.00 48.19 171 ASN A CA 1
ATOM 1348 C C . ASN A 1 171 ? -23.686 1.403 16.430 1.00 48.19 171 ASN A C 1
ATOM 1350 O O . ASN A 1 171 ? -24.836 1.235 16.021 1.00 48.19 171 ASN A O 1
ATOM 1354 N N . ILE A 1 172 ? -23.242 2.590 16.841 1.00 52.03 172 ILE A N 1
ATOM 1355 C CA . ILE A 1 172 ? -24.014 3.823 16.694 1.00 52.03 172 ILE A CA 1
ATOM 1356 C C . ILE A 1 172 ? -23.628 4.469 15.354 1.00 52.03 172 ILE A C 1
ATOM 1358 O O . ILE A 1 172 ? -22.488 4.929 15.198 1.00 52.03 172 ILE A O 1
ATOM 1362 N N . PRO A 1 173 ? -24.549 4.540 14.370 1.00 46.56 173 PRO A N 1
ATOM 1363 C CA . PRO A 1 173 ? -24.259 5.163 13.088 1.00 46.56 173 PRO A CA 1
ATOM 1364 C C . PRO A 1 173 ? -24.017 6.663 13.276 1.00 46.56 173 PRO A C 1
ATOM 1366 O O . PRO A 1 173 ? -24.911 7.420 13.658 1.00 46.56 173 PRO A O 1
ATOM 1369 N N . PHE A 1 174 ? -22.803 7.115 12.967 1.00 41.03 174 PHE A N 1
ATOM 1370 C CA . PHE A 1 174 ? -22.490 8.537 12.920 1.00 41.03 174 PHE A CA 1
ATOM 1371 C C . PHE A 1 174 ? -23.083 9.146 11.646 1.00 41.03 174 PHE A C 1
ATOM 1373 O O . PHE A 1 174 ? -22.503 9.065 10.563 1.00 41.03 174 PHE A O 1
ATOM 1380 N N . ARG A 1 175 ? -24.263 9.760 11.760 1.00 39.00 175 ARG A N 1
ATOM 1381 C CA . ARG A 1 175 ? -24.822 10.597 10.696 1.00 39.00 175 ARG A CA 1
ATOM 1382 C C . ARG A 1 175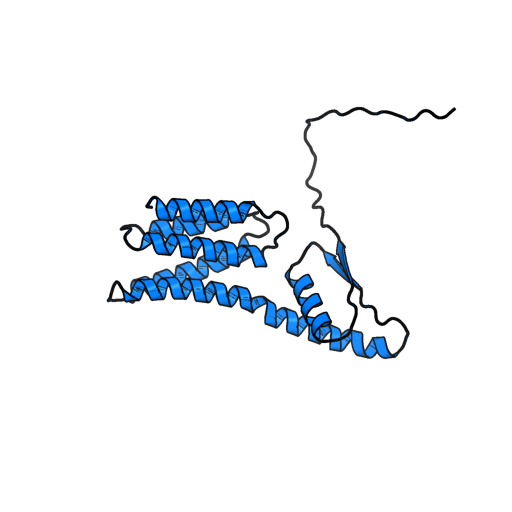 ? -24.296 12.014 10.890 1.00 39.00 175 ARG A C 1
ATOM 1384 O O . ARG A 1 175 ? -24.871 12.791 11.650 1.00 39.00 175 ARG A O 1
ATOM 1391 N N . ALA A 1 176 ? -23.198 12.343 10.208 1.00 35.94 176 ALA A N 1
ATOM 1392 C CA . ALA A 1 176 ? -22.764 13.728 10.076 1.00 35.94 176 ALA A CA 1
ATOM 1393 C C . ALA A 1 176 ? -23.943 14.529 9.510 1.00 35.94 176 ALA A C 1
ATOM 1395 O O . ALA A 1 176 ? -24.420 14.262 8.404 1.00 35.94 176 ALA A O 1
ATOM 1396 N N . ARG A 1 177 ? -24.470 15.463 10.303 1.00 31.05 177 ARG A N 1
ATOM 1397 C CA . ARG A 1 177 ? -25.558 16.345 9.892 1.00 31.05 177 ARG A CA 1
ATOM 1398 C C . ARG A 1 177 ? -24.962 17.360 8.911 1.00 31.05 177 ARG A C 1
ATOM 1400 O O . ARG A 1 177 ? -24.604 18.464 9.297 1.00 31.05 177 ARG A O 1
ATOM 1407 N N . SER A 1 178 ? -24.785 16.943 7.656 1.00 33.75 178 SER A N 1
ATOM 1408 C CA . SER A 1 178 ? -24.510 17.855 6.549 1.00 33.75 178 SER A CA 1
ATOM 140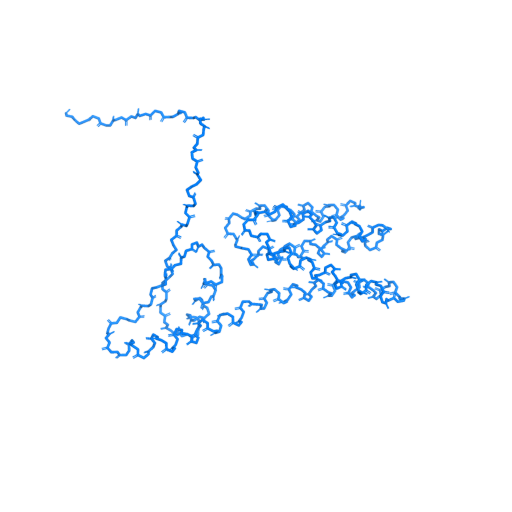9 C C . SER A 1 178 ? -25.663 18.858 6.476 1.00 33.75 178 SER A C 1
ATOM 1411 O O . SER A 1 178 ? -26.842 18.498 6.464 1.00 33.75 178 SER A O 1
ATOM 1413 N N . SER A 1 179 ? -25.297 20.129 6.547 1.00 32.88 179 SER A N 1
ATOM 1414 C CA . SER A 1 179 ? -26.166 21.289 6.466 1.00 32.88 179 SER A CA 1
ATOM 1415 C C . SER A 1 179 ? -26.956 21.316 5.150 1.00 32.88 179 SER A C 1
ATOM 1417 O O . SER A 1 179 ? -26.364 21.497 4.094 1.00 32.88 179 SER A O 1
ATOM 1419 N N . LYS A 1 180 ? -28.287 21.215 5.288 1.00 35.19 180 LYS A N 1
ATOM 1420 C CA . LYS A 1 180 ? -29.391 21.502 4.345 1.00 35.19 180 LYS A CA 1
ATOM 1421 C C . LYS A 1 180 ? -29.380 20.834 2.948 1.00 35.19 180 LYS A C 1
ATOM 1423 O O . LYS A 1 180 ? -28.458 21.042 2.168 1.00 35.19 180 LYS A O 1
ATOM 1428 N N . PRO A 1 181 ? -30.486 20.165 2.557 1.00 34.19 181 PRO A N 1
ATOM 1429 C CA . PRO A 1 181 ? -30.759 19.842 1.163 1.00 34.19 181 PRO A CA 1
ATOM 1430 C C . PRO A 1 181 ? -31.277 21.095 0.435 1.00 34.19 181 PRO A C 1
ATOM 1432 O O . PRO A 1 181 ? -32.096 21.838 0.978 1.00 34.19 181 PRO A O 1
ATOM 1435 N N . ARG A 1 182 ? -30.815 21.326 -0.796 1.00 31.16 182 ARG A N 1
ATOM 1436 C CA . ARG A 1 182 ? -31.558 22.109 -1.788 1.00 31.16 182 ARG A CA 1
ATOM 1437 C C . ARG A 1 182 ? -32.179 21.120 -2.769 1.00 31.16 182 ARG A C 1
ATOM 1439 O O . ARG A 1 182 ? -31.453 20.406 -3.447 1.00 31.16 182 ARG A O 1
ATOM 1446 N N . ASP A 1 183 ? -33.505 21.084 -2.706 1.00 38.06 183 ASP A N 1
ATOM 1447 C CA . ASP A 1 183 ? -34.511 20.735 -3.707 1.00 38.06 183 ASP A CA 1
ATOM 1448 C C . ASP A 1 183 ? -34.246 19.611 -4.712 1.00 38.06 183 ASP A C 1
ATOM 1450 O O . ASP A 1 183 ? -33.393 19.694 -5.591 1.00 38.06 183 ASP A O 1
ATOM 1454 N N . GLY A 1 184 ? -35.143 18.624 -4.663 1.00 30.28 184 GLY A N 1
ATOM 1455 C CA . GLY A 1 184 ? -35.455 17.770 -5.802 1.00 30.28 184 GLY A CA 1
ATOM 1456 C C . GLY A 1 184 ? -36.121 16.461 -5.397 1.00 30.28 184 GLY A C 1
ATOM 1457 O O . GLY A 1 184 ? -35.424 15.479 -5.168 1.00 30.28 184 GLY A O 1
ATOM 1458 N N . GLY A 1 185 ? -37.457 16.424 -5.355 1.00 27.97 185 GLY A N 1
ATOM 1459 C CA . GLY A 1 185 ? -38.198 15.157 -5.435 1.00 27.97 185 GLY A CA 1
ATOM 1460 C C . GLY A 1 185 ? -39.394 15.032 -4.496 1.00 27.97 185 GLY A C 1
ATOM 1461 O O . GLY A 1 185 ? -39.285 14.485 -3.407 1.00 27.97 185 GLY A O 1
ATOM 1462 N N . ILE A 1 186 ? -40.539 15.514 -4.971 1.00 37.31 186 ILE A N 1
ATOM 1463 C CA . ILE A 1 186 ? -41.897 15.260 -4.476 1.00 37.31 186 ILE A CA 1
ATOM 1464 C C . ILE A 1 186 ? -42.163 13.751 -4.412 1.00 37.31 186 ILE A C 1
ATOM 1466 O O . ILE A 1 186 ? -42.009 13.110 -5.447 1.00 37.31 186 ILE A O 1
ATOM 1470 N N . ILE A 1 187 ? -42.674 13.218 -3.290 1.00 33.75 187 ILE A N 1
ATOM 1471 C CA . ILE A 1 187 ? -43.619 12.085 -3.320 1.00 33.75 187 ILE A CA 1
ATOM 1472 C C . ILE A 1 187 ? -44.630 12.184 -2.154 1.00 33.75 187 ILE A C 1
ATOM 1474 O O . ILE A 1 187 ? -44.272 12.104 -0.983 1.00 33.75 187 ILE A O 1
ATOM 1478 N N . SER A 1 188 ? -45.877 12.417 -2.565 1.00 32.28 188 SER A N 1
ATOM 1479 C CA . SER A 1 188 ? -47.206 12.360 -1.929 1.00 32.28 188 SER A CA 1
ATOM 1480 C C . SER A 1 188 ? -47.396 11.786 -0.513 1.00 32.28 188 SER A C 1
ATOM 1482 O O . SER A 1 188 ? -47.107 10.619 -0.248 1.00 32.28 188 SER A O 1
ATOM 1484 N N . GLU A 1 189 ? -48.093 12.575 0.314 1.00 32.38 189 GLU A N 1
ATOM 1485 C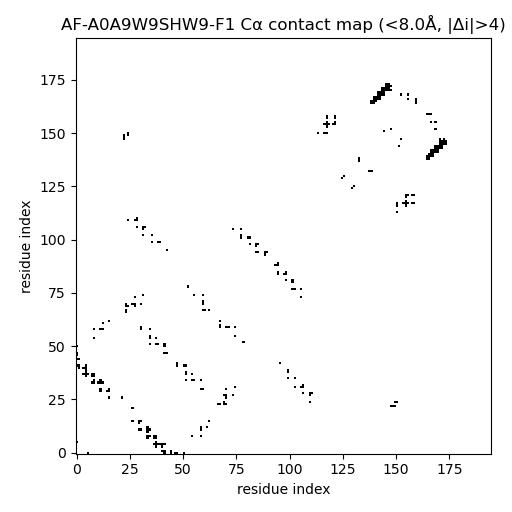 CA . GLU A 1 189 ? -48.926 12.124 1.435 1.00 32.38 189 GLU A CA 1
ATOM 1486 C C . GLU A 1 189 ? -50.052 11.195 0.950 1.00 32.38 189 GLU A C 1
ATOM 1488 O O . GLU A 1 189 ? -50.789 11.524 0.021 1.00 32.38 189 GLU A O 1
ATOM 1493 N N . THR A 1 190 ? -50.231 10.059 1.624 1.00 37.19 190 THR A N 1
ATOM 1494 C CA . THR A 1 190 ? -51.530 9.376 1.702 1.00 37.19 190 THR A CA 1
ATOM 1495 C C . THR A 1 190 ? -51.820 9.078 3.169 1.00 37.19 190 THR A C 1
ATOM 1497 O O . THR A 1 190 ? -51.185 8.243 3.807 1.00 37.19 190 THR A O 1
ATOM 1500 N N . THR A 1 191 ? -52.756 9.842 3.719 1.00 41.69 191 THR A N 1
ATOM 1501 C CA . THR A 1 191 ? -53.319 9.699 5.062 1.00 41.69 191 THR A CA 1
ATOM 1502 C C . THR A 1 191 ? -54.225 8.463 5.112 1.00 41.69 191 THR A C 1
ATOM 1504 O O . THR A 1 191 ? -55.049 8.304 4.209 1.00 41.69 191 THR A O 1
ATOM 1507 N N . PRO A 1 192 ? -54.176 7.615 6.153 1.00 40.88 192 PRO A N 1
ATOM 1508 C CA . PRO A 1 192 ? -55.250 6.671 6.417 1.00 40.88 192 PRO A CA 1
ATOM 1509 C C . PRO A 1 192 ? -56.329 7.368 7.256 1.00 40.88 192 PRO A C 1
ATOM 1511 O O . PRO A 1 192 ? -56.087 7.773 8.392 1.00 40.88 192 PRO A O 1
ATOM 1514 N N . GLY A 1 193 ? -57.515 7.536 6.670 1.00 38.06 193 GLY A N 1
ATOM 1515 C CA . GLY A 1 193 ? -58.707 8.003 7.369 1.00 38.06 193 GLY A CA 1
ATOM 1516 C C . GLY A 1 193 ? -59.274 6.906 8.268 1.00 38.06 193 GLY A C 1
ATOM 1517 O O . GLY A 1 193 ? -59.531 5.794 7.813 1.00 38.06 193 GLY A O 1
ATOM 1518 N N . SER A 1 194 ? -59.480 7.238 9.536 1.00 38.59 194 SER A N 1
ATOM 1519 C CA . SER A 1 194 ? -60.298 6.485 10.480 1.00 38.59 194 SER A CA 1
ATOM 1520 C C . SER A 1 194 ? -61.581 7.266 10.740 1.00 38.59 194 SER A C 1
ATOM 1522 O O . SER A 1 194 ? -61.494 8.358 11.299 1.00 38.59 194 SER A O 1
ATOM 1524 N N . HIS A 1 195 ? -62.721 6.718 10.315 1.00 39.81 195 HIS A N 1
ATOM 1525 C CA . HIS A 1 195 ? -64.001 6.659 11.033 1.00 39.81 195 HIS A CA 1
ATOM 1526 C C . HIS A 1 195 ? -64.988 5.780 10.264 1.00 39.81 195 HIS A C 1
ATOM 1528 O O . HIS A 1 195 ? -65.080 5.946 9.028 1.00 39.81 195 HIS A O 1
#

Radius of gyration: 23.58 Å; Cα contacts (8 Å, |Δi|>4): 170; chains: 1; bounding box: 88×41×64 Å

pLDDT: mean 70.18, std 17.65, range [27.97, 93.12]

Solvent-accessible surface area (backbone atoms only — not comparable to full-atom values): 11678 Å² total; per-residue (Å²): 130,53,73,65,23,50,51,32,45,51,50,32,52,48,63,68,65,71,54,92,82,68,38,57,79,63,48,37,50,53,46,52,52,25,48,51,53,22,50,71,54,31,78,85,44,94,57,30,69,61,47,47,55,49,51,52,48,52,60,44,65,77,44,64,73,96,47,31,65,67,41,43,53,48,50,54,51,46,50,53,54,37,54,52,53,63,71,74,54,94,49,81,72,65,39,50,58,49,46,52,47,48,50,51,48,55,42,49,52,59,70,51,58,58,53,65,57,27,51,53,51,38,50,49,49,49,68,70,47,52,73,61,50,78,75,52,100,62,86,63,53,76,46,80,37,78,36,84,48,56,71,59,51,53,23,53,50,55,44,40,76,74,38,104,51,62,73,46,81,46,71,44,79,75,74,77,81,74,84,75,89,82,86,88,81,92,80,82,91,81,83,86,87,87,133

Organism: NCBI:txid2100454

Mean predicted aligned error: 15.04 Å

Foldseek 3Di:
DDPQLVVLLVVLLVVLPPDPPDALLRLLLSLLVSLLSSLVVLLPPPCSLVVSVVSLVSSLVSHDPVSRPVSVVLSVQLSVQLVVLCVPDDDSVVSSVVNSVSSVVSSVCSVCVLPVLLVVLLVVCCVPPVVVVVPDPDLEAEAEDEDPDPSVVVSQVSNVVVDVGDYHYHYDYDDPPDPDDDDDDDDDDDDDDDD

Secondary structure (DSSP, 8-state):
--HHHHHHHHHHHHHHHH-SS--HHHHHHHHHHHHHHHHHHHTT-TTHHHHHHHHHHHHHHTS-GGGHHHHHHHHHHHHHHHHHHHHS-S-HHHHHHHHHHHHHHHHHHHHHTHHHHHHHHHHHHHHHHHHHHTSSS---EEEEEES--HHHHHHHHHHHHSSS--EEEEEE------S----------------

InterPro domains:
  IPR037171 NagB/RpiA transferase-like [SSF100950] (9-152)

Nearest PDB structures (foldseek):
  3a11-assembly1_B  TM=6.649E-01  e=3.550E-03  Thermococcus kodakarensis KOD1
  3a11-assembly1_E  TM=5.635E-01  e=6.557E-03  Thermococcus kodakarensis KOD1
  1non-assembly1_A  TM=5.347E-01  e=1.639E+00  [Bacillus] caldolyticus
  1xzn-assembly1_B  TM=4.944E-01  e=2.732E+00  [Bacillus] caldolyticus